Protein AF-A0A7C2F2U7-F1 (afdb_monomer_lite)

pLDDT: mean 90.28, std 16.27, range [38.59, 98.88]

Secondary structure (DSSP, 8-state):
-------------------------SS------SHHHHHHTT-EEEESS---TTT--GGG--S-----SS--EEEEEE-SS-HHHHHHTT-TTS-HHHHHHHEEEEEEEEETTEEEEEEE--TTSS-HHHHHH-SEEEEEEE-SS----HHHHHHHHHIIIIIHHHS-SS---EEEEEEEEE---

Sequence (185 aa):
MRIGSLGLVSAVCLLLSATVFGQTEIVKTDGITSPLHRANVGRITFMSKPIPIENYKETDFLKSYELKETGDLNIRVFMGNSLTNYLHRLAPELTAEELIKNGNYQFAFIVDDVLIYKENLHVGAGLPDSKHTRTVLRVPLMTTTDEDSWGRFMWSRFMMNGGQEALTAGKHSLKIEIRPYLKST

Radius of gyration: 23.05 Å; chains: 1; bounding box: 45×91×42 Å

Structure (mmCIF, N/CA/C/O backbone):
data_AF-A0A7C2F2U7-F1
#
_entry.id   AF-A0A7C2F2U7-F1
#
loop_
_atom_site.group_PDB
_atom_site.id
_atom_site.type_symbol
_atom_site.label_atom_id
_atom_site.label_alt_id
_atom_site.label_comp_id
_atom_site.label_asym_id
_atom_site.label_entity_id
_atom_site.label_seq_id
_atom_site.pdbx_PDB_ins_code
_atom_site.Cartn_x
_atom_site.Cartn_y
_atom_site.Cartn_z
_atom_site.occupancy
_atom_site.B_iso_or_equiv
_atom_site.auth_seq_id
_atom_site.auth_comp_id
_atom_site.auth_asym_id
_atom_site.auth_atom_id
_atom_site.pdbx_PDB_model_num
ATOM 1 N N . MET A 1 1 ? 20.602 -74.503 -9.932 1.00 45.53 1 MET A N 1
ATOM 2 C CA . MET A 1 1 ? 21.889 -74.335 -10.640 1.00 45.53 1 MET A CA 1
ATOM 3 C C . MET A 1 1 ? 21.635 -74.030 -12.114 1.00 45.53 1 MET A C 1
ATOM 5 O O . MET A 1 1 ? 21.409 -74.953 -12.880 1.00 45.53 1 MET A O 1
ATOM 9 N N . ARG A 1 2 ? 21.623 -72.746 -12.492 1.00 38.59 2 ARG A N 1
ATOM 10 C CA . ARG A 1 2 ? 22.211 -72.165 -13.715 1.00 38.59 2 ARG A CA 1
ATOM 11 C C . ARG A 1 2 ? 21.941 -70.660 -13.705 1.00 38.59 2 ARG A C 1
ATOM 13 O O . ARG A 1 2 ? 20.871 -70.211 -13.318 1.00 38.59 2 ARG A O 1
ATOM 20 N N . ILE A 1 3 ? 23.009 -69.946 -14.021 1.00 48.34 3 ILE A N 1
ATOM 21 C CA . ILE A 1 3 ? 23.256 -68.511 -13.900 1.00 48.34 3 ILE A CA 1
ATOM 22 C C . ILE A 1 3 ? 22.569 -67.776 -15.058 1.00 48.34 3 ILE A C 1
ATOM 24 O O . ILE A 1 3 ? 22.572 -68.287 -16.175 1.00 48.34 3 ILE A O 1
ATOM 28 N N . GLY A 1 4 ? 22.024 -66.581 -14.807 1.00 38.81 4 GLY A N 1
ATOM 29 C CA . GLY A 1 4 ? 21.397 -65.749 -15.836 1.00 38.81 4 GLY A CA 1
ATOM 30 C C . GLY A 1 4 ? 21.571 -64.251 -15.587 1.00 38.81 4 GLY A C 1
ATOM 31 O O . GLY A 1 4 ? 20.769 -63.651 -14.886 1.00 38.81 4 GLY A O 1
ATOM 32 N N . SER A 1 5 ? 22.638 -63.705 -16.181 1.00 44.78 5 SER A N 1
ATOM 33 C CA . SER A 1 5 ? 22.839 -62.333 -16.690 1.00 44.78 5 SER A CA 1
ATOM 34 C C . SER A 1 5 ? 22.467 -61.111 -15.831 1.00 44.78 5 SER A C 1
ATOM 36 O O . SER A 1 5 ? 21.306 -60.754 -15.653 1.00 44.78 5 SER A O 1
ATOM 38 N N . LEU A 1 6 ? 23.527 -60.390 -15.455 1.00 46.44 6 LEU A N 1
ATOM 39 C CA . LEU A 1 6 ? 23.566 -59.018 -14.956 1.00 46.44 6 LEU A CA 1
ATOM 40 C C . LEU A 1 6 ? 23.092 -58.038 -16.052 1.00 46.44 6 LEU A C 1
ATOM 42 O O . LEU A 1 6 ? 23.735 -57.922 -17.095 1.00 46.44 6 LEU A O 1
ATOM 46 N N . GLY A 1 7 ? 21.983 -57.332 -15.824 1.00 43.50 7 GLY A N 1
ATOM 47 C CA . GLY A 1 7 ? 21.528 -56.221 -16.664 1.00 43.50 7 GLY A CA 1
ATOM 48 C C . GLY A 1 7 ? 21.855 -54.884 -16.004 1.00 43.50 7 GLY A C 1
ATOM 49 O O . GLY A 1 7 ? 21.181 -54.480 -15.060 1.00 43.50 7 GLY A O 1
ATOM 50 N N . LEU A 1 8 ? 22.895 -54.205 -16.487 1.00 49.34 8 LEU A N 1
ATOM 51 C CA . LEU A 1 8 ? 23.245 -52.841 -16.092 1.00 49.34 8 LEU A CA 1
ATOM 52 C C . LEU A 1 8 ? 22.228 -51.871 -16.720 1.00 49.34 8 LEU A C 1
ATOM 54 O O . LEU A 1 8 ? 22.368 -51.485 -17.878 1.00 49.34 8 LEU A O 1
ATOM 58 N N . VAL A 1 9 ? 21.185 -51.485 -15.983 1.00 49.50 9 VAL A N 1
ATOM 59 C CA . VAL A 1 9 ? 20.284 -50.409 -16.424 1.00 49.50 9 VAL A CA 1
ATOM 60 C C . VAL A 1 9 ? 20.928 -49.077 -16.052 1.00 49.50 9 VAL A C 1
ATOM 62 O O . VAL A 1 9 ? 20.862 -48.624 -14.912 1.00 49.50 9 VAL A O 1
ATOM 65 N N . SER A 1 10 ? 21.596 -48.470 -17.031 1.00 51.72 10 SER A N 1
ATOM 66 C CA . SER A 1 10 ? 22.095 -47.099 -16.958 1.00 51.72 10 SER A CA 1
ATOM 67 C C . SER A 1 10 ? 20.904 -46.141 -16.884 1.00 51.72 10 SER A C 1
ATOM 69 O O . SER A 1 10 ? 20.261 -45.859 -17.895 1.00 51.72 10 SER A O 1
ATOM 71 N N . ALA A 1 11 ? 20.579 -45.657 -15.685 1.00 56.47 11 ALA A N 1
ATOM 72 C CA . ALA A 1 11 ? 19.585 -44.606 -15.501 1.00 56.47 11 ALA A CA 1
ATOM 73 C C . ALA A 1 11 ? 20.170 -43.272 -15.991 1.00 56.47 11 ALA A C 1
ATOM 75 O O . ALA A 1 11 ? 20.998 -42.648 -15.329 1.00 56.47 11 ALA A O 1
ATOM 76 N N . VAL A 1 12 ? 19.758 -42.850 -17.185 1.00 54.09 12 VAL A N 1
ATOM 77 C CA . VAL A 1 12 ? 20.028 -41.512 -17.717 1.00 54.09 12 VAL A CA 1
ATOM 78 C C . VAL A 1 12 ? 19.212 -40.509 -16.898 1.00 54.09 12 VAL A C 1
ATOM 80 O O . VAL A 1 12 ? 18.005 -40.375 -17.084 1.00 54.09 12 VAL A O 1
ATOM 83 N N . CYS A 1 13 ? 19.866 -39.805 -15.973 1.00 50.50 13 CYS A N 1
ATOM 84 C CA . CYS A 1 13 ? 19.303 -38.619 -15.331 1.00 50.50 13 CYS A CA 1
ATOM 85 C C . CYS A 1 13 ? 19.224 -37.484 -16.361 1.00 50.50 13 CYS A C 1
ATOM 87 O O . CYS A 1 13 ? 20.185 -36.745 -16.568 1.00 50.50 13 CYS A O 1
ATOM 89 N N . LEU A 1 14 ? 18.062 -37.337 -16.999 1.00 51.66 14 LEU A N 1
ATOM 90 C CA . LEU A 1 14 ? 17.678 -36.107 -17.688 1.00 51.66 14 LEU A CA 1
ATOM 91 C C . LEU A 1 14 ? 17.512 -35.002 -16.636 1.00 51.66 14 LEU A C 1
ATOM 93 O O . LEU A 1 14 ? 16.443 -34.828 -16.054 1.00 51.66 14 LEU A O 1
ATOM 97 N N . LEU A 1 15 ? 18.590 -34.257 -16.382 1.00 55.81 15 LEU A N 1
ATOM 98 C CA . LEU A 1 15 ? 18.522 -32.946 -15.745 1.00 55.81 15 LEU A CA 1
ATOM 99 C C . LEU A 1 15 ? 17.825 -32.001 -16.727 1.00 55.81 15 LEU A C 1
ATOM 101 O O . LEU A 1 15 ? 18.473 -31.317 -17.519 1.00 55.81 15 LEU A O 1
ATOM 105 N N . LEU A 1 16 ? 16.490 -31.996 -16.700 1.00 55.56 16 LEU A N 1
ATOM 106 C CA . LEU A 1 16 ? 15.709 -30.916 -17.283 1.00 55.56 16 LEU A CA 1
ATOM 107 C C . LEU A 1 16 ? 16.143 -29.640 -16.571 1.00 55.56 16 LEU A C 1
ATOM 109 O O . LEU A 1 16 ? 15.895 -29.441 -15.382 1.00 55.56 16 LEU A O 1
ATOM 113 N N . SER A 1 17 ? 16.893 -28.836 -17.313 1.00 53.56 17 SER A N 1
ATOM 114 C CA . SER A 1 17 ? 17.404 -27.546 -16.907 1.00 53.56 17 SER A CA 1
ATOM 115 C C . SER A 1 17 ? 16.250 -26.749 -16.320 1.00 53.56 17 SER A C 1
ATOM 117 O O . SER A 1 17 ? 15.245 -26.520 -16.993 1.00 53.56 17 SER A O 1
ATOM 119 N N . ALA A 1 18 ? 16.380 -26.351 -15.057 1.00 47.38 18 ALA A N 1
ATOM 120 C CA . ALA A 1 18 ? 15.498 -25.361 -14.481 1.00 47.38 18 ALA A CA 1
ATOM 121 C C . ALA A 1 18 ? 15.628 -24.103 -15.345 1.00 47.38 18 ALA A C 1
ATOM 123 O O . ALA A 1 18 ? 16.596 -23.353 -15.219 1.00 47.38 18 ALA A O 1
ATOM 124 N N . THR A 1 19 ? 14.669 -23.864 -16.239 1.00 47.19 19 THR A N 1
ATOM 125 C CA . THR A 1 19 ? 14.408 -22.517 -16.728 1.00 47.19 19 THR A CA 1
ATOM 126 C C . THR A 1 19 ? 13.873 -21.760 -15.526 1.00 47.19 19 THR A C 1
ATOM 128 O O . THR A 1 19 ? 12.666 -21.636 -15.315 1.00 47.19 19 THR A O 1
ATOM 131 N N . VAL A 1 20 ? 14.790 -21.310 -14.672 1.00 45.31 20 VAL A N 1
ATOM 132 C CA . VAL A 1 20 ? 14.519 -20.193 -13.791 1.00 45.31 20 VAL A CA 1
ATOM 133 C C . VAL A 1 20 ? 14.185 -19.078 -14.766 1.00 45.31 20 VAL A C 1
ATOM 135 O O . VAL A 1 20 ? 15.075 -18.554 -15.433 1.00 45.31 20 VAL A O 1
ATOM 138 N N . PHE A 1 21 ? 12.896 -18.775 -14.923 1.00 46.44 21 PHE A N 1
ATOM 139 C CA . PHE A 1 21 ? 12.469 -17.488 -15.447 1.00 46.44 21 PHE A CA 1
ATOM 140 C C . PHE A 1 21 ? 13.000 -16.455 -14.453 1.00 46.44 21 PHE A C 1
ATOM 142 O O . PHE A 1 21 ? 12.304 -16.034 -13.530 1.00 46.44 21 PHE A O 1
ATOM 149 N N . GLY A 1 22 ? 14.288 -16.133 -14.578 1.00 52.97 22 GLY A N 1
ATOM 150 C CA . GLY A 1 22 ? 14.881 -14.965 -13.973 1.00 52.97 22 GLY A CA 1
ATOM 151 C C . GLY A 1 22 ? 14.099 -13.816 -14.562 1.00 52.97 22 GLY A C 1
ATOM 152 O O . GLY A 1 22 ? 14.199 -13.547 -15.756 1.00 52.97 22 GLY A O 1
ATOM 153 N N . GLN A 1 23 ? 13.214 -13.248 -13.751 1.00 59.12 23 GLN A N 1
ATOM 154 C CA . GLN A 1 23 ? 12.399 -12.119 -14.147 1.00 59.12 23 GLN A CA 1
ATOM 155 C C . GLN A 1 23 ? 13.330 -11.061 -14.735 1.00 59.12 23 GLN A C 1
ATOM 157 O O . GLN A 1 23 ? 14.259 -10.628 -14.055 1.00 59.12 23 GLN A O 1
ATOM 162 N N . THR A 1 24 ? 13.104 -10.664 -15.986 1.00 72.56 24 THR A N 1
ATOM 163 C CA . THR A 1 24 ? 13.854 -9.555 -16.568 1.00 72.56 24 THR A CA 1
ATOM 164 C C . THR A 1 24 ? 13.435 -8.291 -15.832 1.00 72.56 24 THR A C 1
ATOM 166 O O . THR A 1 24 ? 12.342 -7.763 -16.028 1.00 72.56 24 THR A O 1
ATOM 169 N N . GLU A 1 25 ? 14.276 -7.862 -14.899 1.00 88.56 25 GLU A N 1
ATOM 170 C CA . GLU A 1 25 ? 14.156 -6.554 -14.278 1.00 88.56 25 GLU A CA 1
ATOM 171 C C . GLU A 1 25 ? 14.590 -5.514 -15.305 1.00 88.56 25 GLU A C 1
ATOM 173 O O . GLU A 1 25 ? 15.732 -5.526 -15.762 1.00 88.56 25 GLU A O 1
ATOM 178 N N . ILE A 1 26 ? 13.674 -4.623 -15.679 1.00 95.81 26 ILE A N 1
ATOM 179 C CA . ILE A 1 26 ? 13.983 -3.502 -16.574 1.00 95.81 26 ILE A CA 1
ATOM 180 C C . ILE A 1 26 ? 14.543 -2.305 -15.805 1.00 95.81 26 ILE A C 1
ATOM 182 O O . ILE A 1 26 ? 15.198 -1.443 -16.383 1.00 95.81 26 ILE A O 1
ATOM 186 N N . VAL A 1 27 ? 14.311 -2.266 -14.490 1.00 96.50 27 VAL A N 1
ATOM 187 C CA . VAL A 1 27 ? 14.893 -1.288 -13.570 1.00 96.50 27 VAL A CA 1
ATOM 188 C C . VAL A 1 27 ? 15.507 -1.989 -12.365 1.00 96.50 27 VAL A C 1
ATOM 190 O O . VAL A 1 27 ? 14.953 -2.961 -11.846 1.00 96.50 27 VAL A O 1
ATOM 193 N N . LYS A 1 28 ? 16.644 -1.474 -11.889 1.00 96.69 28 LYS A N 1
ATOM 194 C CA . LYS A 1 28 ? 17.285 -1.954 -10.662 1.00 96.69 28 LYS A CA 1
ATOM 195 C C . LYS A 1 28 ? 16.460 -1.538 -9.446 1.00 96.69 28 LYS A C 1
ATOM 197 O O . LYS A 1 28 ? 16.072 -0.378 -9.326 1.00 96.69 28 LYS A O 1
ATOM 202 N N . THR A 1 29 ? 16.249 -2.473 -8.526 1.00 96.81 29 THR A N 1
ATOM 203 C CA . THR A 1 29 ? 15.500 -2.226 -7.287 1.00 96.81 29 THR A CA 1
ATOM 204 C C . THR A 1 29 ? 16.397 -2.215 -6.057 1.00 96.81 29 THR A C 1
ATOM 206 O O . THR A 1 29 ? 17.5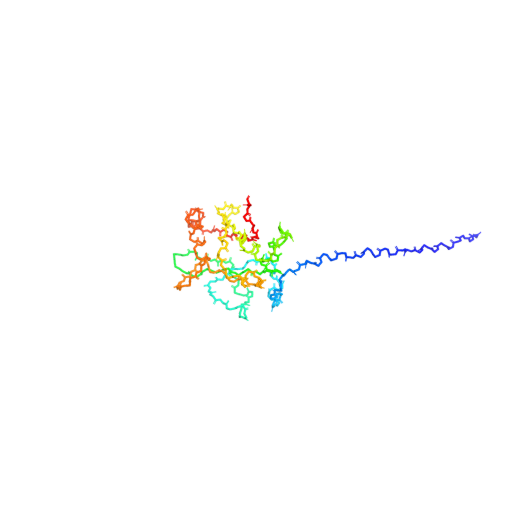61 -2.618 -6.115 1.00 96.81 29 THR A O 1
ATOM 209 N N . ASP A 1 30 ? 15.834 -1.799 -4.923 1.00 96.81 30 ASP A N 1
ATOM 210 C CA . ASP A 1 30 ? 16.472 -1.932 -3.608 1.00 96.81 30 ASP A CA 1
ATOM 211 C C . ASP A 1 30 ? 16.637 -3.413 -3.199 1.00 96.81 30 ASP A C 1
ATOM 213 O O . ASP A 1 30 ? 17.374 -3.735 -2.266 1.00 96.81 30 ASP A O 1
ATOM 217 N N . GLY A 1 31 ? 15.950 -4.332 -3.893 1.00 96.12 31 GLY A N 1
ATOM 218 C CA . GLY A 1 31 ? 15.957 -5.760 -3.611 1.00 96.12 31 GLY A CA 1
ATOM 219 C C . GLY A 1 31 ? 15.381 -6.098 -2.236 1.00 96.12 31 GLY A C 1
ATOM 220 O O . GLY A 1 31 ? 14.612 -5.341 -1.639 1.00 96.12 31 GLY A O 1
ATOM 221 N N . ILE A 1 32 ? 15.753 -7.266 -1.713 1.00 97.50 32 ILE A N 1
ATOM 222 C CA . ILE A 1 32 ? 15.418 -7.658 -0.342 1.00 97.50 32 ILE A CA 1
ATOM 223 C C . ILE A 1 32 ? 16.428 -7.030 0.623 1.00 97.50 32 ILE A C 1
ATOM 225 O O . ILE A 1 32 ? 17.564 -7.485 0.731 1.00 97.50 32 ILE A O 1
ATOM 229 N N . THR A 1 33 ? 15.987 -6.007 1.347 1.00 96.62 33 THR A N 1
ATOM 230 C CA . THR A 1 33 ? 16.830 -5.141 2.189 1.00 96.62 33 THR A CA 1
ATOM 231 C C . THR A 1 33 ? 17.062 -5.639 3.620 1.00 96.62 33 THR A C 1
ATOM 233 O O . THR A 1 33 ? 17.950 -5.134 4.301 1.00 96.62 33 THR A O 1
ATOM 236 N N . SER A 1 34 ? 16.290 -6.615 4.116 1.00 97.62 34 SER A N 1
ATOM 237 C CA . SER A 1 34 ? 16.441 -7.138 5.485 1.00 97.62 34 SER A CA 1
ATOM 238 C C . SER A 1 34 ? 15.856 -8.549 5.665 1.00 97.62 34 SER A C 1
ATOM 240 O O . SER A 1 34 ? 15.061 -9.000 4.832 1.00 97.62 34 SER A O 1
ATOM 242 N N . PRO A 1 35 ? 16.190 -9.263 6.762 1.00 98.06 35 PRO A N 1
ATOM 243 C CA . PRO A 1 35 ? 15.524 -10.518 7.123 1.00 98.06 35 PRO A CA 1
ATOM 244 C C . PRO A 1 35 ? 14.014 -10.356 7.326 1.00 98.06 35 PRO A C 1
ATOM 246 O O . PRO A 1 35 ? 13.246 -11.193 6.857 1.00 98.06 35 PRO A O 1
ATOM 249 N N . LEU A 1 36 ? 13.584 -9.249 7.947 1.00 98.31 36 LEU A N 1
ATOM 250 C CA . LEU A 1 36 ? 12.165 -8.932 8.120 1.00 98.31 36 LEU A CA 1
ATOM 251 C C . LEU A 1 36 ? 11.464 -8.818 6.766 1.00 98.31 36 LEU A C 1
ATOM 253 O O . LEU A 1 36 ? 10.387 -9.377 6.577 1.00 98.31 36 LEU A O 1
ATOM 257 N N . HIS A 1 37 ? 12.091 -8.121 5.817 1.00 98.44 37 HIS A N 1
ATOM 258 C CA . HIS A 1 37 ? 11.571 -8.011 4.466 1.00 98.44 37 HIS A CA 1
ATOM 259 C C . HIS A 1 37 ? 11.470 -9.399 3.819 1.00 98.44 37 HIS A C 1
ATOM 261 O O . HIS A 1 37 ? 10.391 -9.779 3.374 1.00 98.44 37 HIS A O 1
ATOM 267 N N . ARG A 1 38 ? 12.536 -10.206 3.860 1.00 98.19 38 ARG A N 1
ATOM 268 C CA . ARG A 1 38 ? 12.537 -11.571 3.307 1.00 98.19 38 ARG A CA 1
ATOM 269 C C . ARG A 1 38 ? 11.389 -12.433 3.838 1.00 98.19 38 ARG A C 1
ATOM 271 O O . ARG A 1 38 ? 10.740 -13.117 3.055 1.00 98.19 38 ARG A O 1
ATOM 278 N N . ALA A 1 39 ? 11.135 -12.381 5.143 1.00 98.19 39 ALA A N 1
ATOM 279 C CA . ALA A 1 39 ? 10.085 -13.158 5.800 1.00 98.19 39 ALA A CA 1
ATOM 280 C C . ALA A 1 39 ? 8.660 -12.683 5.461 1.00 98.19 39 ALA A C 1
ATOM 282 O O . ALA A 1 39 ? 7.694 -13.400 5.717 1.00 98.19 39 ALA A O 1
ATOM 283 N N . ASN A 1 40 ? 8.514 -11.479 4.899 1.00 98.44 40 ASN A N 1
ATOM 284 C CA . ASN A 1 40 ? 7.219 -10.843 4.682 1.00 98.44 40 ASN A CA 1
ATOM 285 C C . ASN A 1 40 ? 6.946 -10.453 3.225 1.00 98.44 40 ASN A C 1
ATOM 287 O O . ASN A 1 40 ? 5.953 -9.782 2.973 1.00 98.44 40 ASN A O 1
ATOM 291 N N . VAL A 1 41 ? 7.765 -10.882 2.259 1.00 98.44 41 VAL A N 1
ATOM 292 C CA . VAL A 1 41 ? 7.506 -10.635 0.830 1.00 98.44 41 VAL A CA 1
ATOM 293 C C . VAL A 1 41 ? 6.079 -11.055 0.456 1.00 98.44 41 VAL A C 1
ATOM 295 O O . VAL A 1 41 ? 5.648 -12.167 0.746 1.00 98.44 41 VAL A O 1
ATOM 298 N N . GLY A 1 42 ? 5.347 -10.151 -0.196 1.00 97.69 42 GLY A N 1
ATOM 299 C CA . GLY A 1 42 ? 3.946 -10.334 -0.576 1.00 97.69 42 GLY A CA 1
ATOM 300 C C . GLY A 1 42 ? 2.941 -10.021 0.536 1.00 97.69 42 GLY A C 1
ATOM 301 O O . GLY A 1 42 ? 1.744 -10.197 0.325 1.00 97.69 42 GLY A O 1
ATOM 302 N N . ARG A 1 43 ? 3.391 -9.559 1.710 1.00 98.12 43 ARG A N 1
ATOM 303 C CA . ARG A 1 43 ? 2.525 -9.236 2.850 1.00 98.12 43 ARG A CA 1
ATOM 304 C C . ARG A 1 43 ? 2.415 -7.733 3.075 1.00 98.12 43 ARG A C 1
ATOM 306 O O . ARG A 1 43 ? 3.334 -6.957 2.804 1.00 98.12 43 ARG A O 1
ATOM 313 N N . ILE A 1 44 ? 1.275 -7.355 3.644 1.00 98.50 44 ILE A N 1
ATOM 314 C CA . ILE A 1 44 ? 1.002 -6.023 4.173 1.00 98.50 44 ILE A CA 1
ATOM 315 C C . ILE A 1 44 ? 0.869 -6.151 5.689 1.00 98.50 44 ILE A C 1
ATOM 317 O O . ILE A 1 44 ? 0.151 -7.024 6.176 1.00 98.50 44 ILE A O 1
ATOM 321 N N . THR A 1 45 ? 1.565 -5.298 6.433 1.00 98.38 45 THR A N 1
ATOM 322 C CA . THR A 1 45 ? 1.466 -5.217 7.896 1.00 98.38 45 THR A CA 1
ATOM 323 C C . THR A 1 45 ? 0.929 -3.857 8.311 1.00 98.38 45 THR A C 1
ATOM 325 O O . THR A 1 45 ? 1.103 -2.873 7.595 1.00 98.38 45 THR A O 1
ATOM 328 N N . PHE A 1 46 ? 0.286 -3.791 9.473 1.00 98.50 46 PHE A N 1
ATOM 329 C CA . PHE A 1 46 ? -0.278 -2.559 10.024 1.00 98.50 46 PHE A CA 1
ATOM 330 C C . PHE A 1 46 ? 0.569 -2.056 11.200 1.00 98.50 46 PHE A C 1
ATOM 332 O O . PHE A 1 46 ? 1.166 -2.856 11.923 1.00 98.50 46 PHE A O 1
ATOM 339 N N . MET A 1 47 ? 0.623 -0.737 11.399 1.00 97.19 47 MET A N 1
ATOM 340 C CA . MET A 1 47 ? 1.279 -0.088 12.543 1.00 97.19 47 MET A CA 1
ATOM 341 C C . MET A 1 47 ? 0.549 1.197 12.958 1.00 97.19 47 MET A C 1
ATOM 343 O O . MET A 1 47 ? 0.035 1.932 12.115 1.00 97.19 47 MET A O 1
ATOM 347 N N . SER A 1 48 ? 0.533 1.482 14.261 1.00 95.69 48 SER A N 1
ATOM 348 C CA . SER A 1 48 ? -0.178 2.625 14.861 1.00 95.69 48 SER A CA 1
ATOM 349 C C . SER A 1 48 ? 0.671 3.893 14.975 1.00 95.69 48 SER A C 1
ATOM 351 O O . SER A 1 48 ? 0.262 4.848 15.618 1.00 95.69 48 SER A O 1
ATOM 353 N N . LYS A 1 49 ? 1.883 3.895 14.412 1.00 94.31 49 LYS A N 1
ATOM 354 C CA . LYS A 1 49 ? 2.781 5.055 14.372 1.00 94.31 49 LYS A CA 1
ATOM 355 C C . LYS A 1 49 ? 3.786 4.910 13.226 1.00 94.31 49 LYS A C 1
ATOM 357 O O . LYS A 1 49 ? 4.090 3.778 12.838 1.00 94.31 49 LYS A O 1
ATOM 362 N N . PRO A 1 50 ? 4.340 6.007 12.690 1.00 93.88 50 PRO A N 1
ATOM 363 C CA . PRO A 1 50 ? 5.408 5.937 11.699 1.00 93.88 50 PRO A CA 1
ATOM 364 C C . PRO A 1 50 ? 6.700 5.386 12.322 1.00 93.88 50 PRO A C 1
ATOM 366 O O . PRO A 1 50 ? 7.348 6.051 13.125 1.00 93.88 50 PRO A O 1
ATOM 369 N N . ILE A 1 51 ? 7.093 4.169 11.940 1.00 96.06 51 ILE A N 1
ATOM 370 C CA . ILE A 1 51 ? 8.369 3.558 12.351 1.00 96.06 51 ILE A CA 1
ATOM 371 C C . ILE A 1 51 ? 9.284 3.473 11.119 1.00 96.06 51 ILE A C 1
ATOM 373 O O . ILE A 1 51 ? 8.853 2.918 10.106 1.00 96.06 51 ILE A O 1
ATOM 377 N N . PRO A 1 52 ? 10.520 4.003 11.144 1.00 96.00 52 PRO A N 1
ATOM 378 C CA . PRO A 1 52 ? 11.496 3.793 10.067 1.00 96.00 52 PRO A CA 1
ATOM 379 C C . PRO A 1 52 ? 11.763 2.299 9.820 1.00 96.00 52 PRO A C 1
ATOM 381 O O . PRO A 1 52 ? 11.706 1.506 10.758 1.00 96.00 52 PRO A O 1
ATOM 384 N N . ILE A 1 53 ? 12.027 1.886 8.573 1.00 95.94 53 ILE A N 1
ATOM 385 C CA . ILE A 1 53 ? 12.175 0.454 8.228 1.00 95.94 53 ILE A CA 1
ATOM 386 C C . ILE A 1 53 ? 13.347 -0.205 8.967 1.00 95.94 53 ILE A C 1
ATOM 388 O O . ILE A 1 53 ? 13.274 -1.374 9.325 1.00 95.94 53 ILE A O 1
ATOM 392 N N . GLU A 1 54 ? 14.380 0.566 9.268 1.00 96.06 54 GLU A N 1
ATOM 393 C CA . GLU A 1 54 ? 15.584 0.175 9.998 1.00 96.06 54 GLU A CA 1
ATOM 394 C C . GLU A 1 54 ? 15.270 -0.218 11.448 1.00 96.06 54 GLU A C 1
ATOM 396 O O . GLU A 1 54 ? 15.962 -1.042 12.042 1.00 96.06 54 GLU A O 1
ATOM 401 N N . ASN A 1 55 ? 14.198 0.354 12.004 1.00 97.44 55 ASN A N 1
ATOM 402 C CA . ASN A 1 55 ? 13.750 0.129 13.375 1.00 97.44 55 ASN A CA 1
ATOM 403 C C . ASN A 1 55 ? 12.504 -0.759 13.461 1.00 97.44 55 ASN A C 1
ATOM 405 O O . ASN A 1 55 ? 12.116 -1.133 14.566 1.00 97.44 55 ASN A O 1
ATOM 409 N N . TYR A 1 56 ? 11.871 -1.073 12.327 1.00 97.94 56 TYR A N 1
ATOM 410 C CA . TYR A 1 56 ? 10.623 -1.827 12.275 1.00 97.94 56 TYR A CA 1
ATOM 411 C C . TYR A 1 56 ? 10.870 -3.315 12.530 1.00 97.94 56 TYR A C 1
ATOM 413 O O . TYR A 1 56 ? 11.796 -3.903 11.971 1.00 97.94 56 TYR A O 1
ATOM 421 N N . LYS A 1 57 ? 10.044 -3.928 13.379 1.00 97.56 57 LYS A N 1
ATOM 422 C CA . LYS A 1 57 ? 10.165 -5.324 13.822 1.00 97.56 57 LYS A CA 1
ATOM 423 C C . LYS A 1 57 ? 8.810 -6.024 13.779 1.00 97.56 57 LYS A C 1
ATOM 425 O O . LYS A 1 57 ? 7.765 -5.384 13.759 1.00 97.56 57 LYS A O 1
ATOM 430 N N . GLU A 1 58 ? 8.810 -7.355 13.834 1.00 97.44 58 GLU A N 1
ATOM 431 C CA . GLU A 1 58 ? 7.564 -8.142 13.889 1.00 97.44 58 GLU A CA 1
ATOM 432 C C . GLU A 1 58 ? 6.697 -7.807 15.108 1.00 97.44 58 GLU A C 1
ATOM 434 O O . GLU A 1 58 ? 5.472 -7.846 15.036 1.00 97.44 58 GLU A O 1
ATOM 439 N N . THR A 1 59 ? 7.321 -7.419 16.224 1.00 97.12 59 THR A N 1
ATOM 440 C CA . THR A 1 59 ? 6.618 -6.975 17.435 1.00 97.12 59 THR A CA 1
ATOM 441 C C . THR A 1 59 ? 5.823 -5.686 17.234 1.00 97.12 59 THR A C 1
ATOM 443 O O . THR A 1 59 ? 4.946 -5.395 18.040 1.00 97.12 59 THR A O 1
ATOM 446 N N . ASP A 1 60 ? 6.103 -4.928 16.171 1.00 97.56 60 ASP A N 1
ATOM 447 C CA . ASP A 1 60 ? 5.374 -3.708 15.820 1.00 97.56 60 ASP A CA 1
ATOM 448 C C . ASP A 1 60 ? 4.145 -3.983 14.937 1.00 97.56 60 ASP A C 1
ATOM 450 O O . ASP A 1 60 ? 3.424 -3.052 14.569 1.00 97.56 60 ASP A O 1
ATOM 454 N N . PHE A 1 61 ? 3.907 -5.239 14.543 1.00 98.00 61 PHE A N 1
ATOM 455 C CA . PHE A 1 61 ? 2.773 -5.596 13.697 1.00 98.00 61 PHE A CA 1
ATOM 456 C C . PHE A 1 61 ? 1.490 -5.535 14.522 1.00 98.00 61 PHE A C 1
ATOM 458 O O . PHE A 1 61 ? 1.306 -6.294 15.478 1.00 98.00 61 PHE A O 1
ATOM 465 N N . LEU A 1 62 ? 0.568 -4.658 14.130 1.00 97.81 62 LEU A N 1
ATOM 466 C CA . LEU A 1 62 ? -0.747 -4.619 14.756 1.00 97.81 62 LEU A CA 1
ATOM 467 C C . LEU A 1 62 ? -1.525 -5.897 14.447 1.00 97.81 62 LEU A C 1
ATOM 469 O O . LEU A 1 62 ? -1.639 -6.317 13.296 1.00 97.81 62 LEU A O 1
ATOM 473 N N . LYS A 1 63 ? -2.100 -6.477 15.502 1.00 95.94 63 LYS A N 1
ATOM 474 C CA . LYS A 1 63 ? -3.070 -7.581 15.425 1.00 95.94 63 LYS A CA 1
ATOM 475 C C . LYS A 1 63 ? -4.513 -7.092 15.542 1.00 95.94 63 LYS A C 1
ATOM 477 O O . LYS A 1 63 ? -5.428 -7.758 15.076 1.00 95.94 63 LYS A O 1
ATOM 482 N N . SER A 1 64 ? -4.704 -5.942 16.176 1.00 97.06 64 SER A N 1
ATOM 483 C CA . SER A 1 64 ? -5.974 -5.240 16.312 1.00 97.06 64 SER A CA 1
ATOM 484 C C . SER A 1 64 ? -5.712 -3.737 16.341 1.00 97.06 64 SER A C 1
ATOM 486 O O . SER A 1 64 ? -4.615 -3.289 16.686 1.00 97.06 64 SER A O 1
ATOM 488 N N . TYR A 1 65 ? -6.723 -2.963 15.965 1.00 97.00 65 TYR A N 1
ATOM 489 C CA . TYR A 1 65 ? -6.694 -1.509 15.991 1.00 97.00 65 TYR A CA 1
ATOM 490 C C . TYR A 1 65 ? -8.081 -1.004 16.374 1.00 97.00 65 TYR A C 1
ATOM 492 O O . TYR A 1 65 ? -9.081 -1.482 15.843 1.00 97.00 65 TYR A O 1
ATOM 500 N N . GLU A 1 66 ? -8.139 -0.069 17.314 1.00 96.50 66 GLU A N 1
ATOM 501 C CA . GLU A 1 66 ? -9.377 0.625 17.654 1.00 96.50 66 GLU A CA 1
ATOM 502 C C . GLU A 1 66 ? -9.513 1.818 16.705 1.00 96.50 66 GLU A C 1
ATOM 504 O O . GLU A 1 66 ? -8.771 2.794 16.828 1.00 96.50 66 GLU A O 1
ATOM 509 N N . LEU A 1 67 ? -10.416 1.713 15.729 1.00 95.38 67 LEU A N 1
ATOM 510 C CA . LEU A 1 67 ? -10.656 2.784 14.768 1.00 95.38 67 LEU A CA 1
ATOM 511 C C . LEU A 1 67 ? -11.361 3.955 15.462 1.00 95.38 67 LEU A C 1
ATOM 513 O O . LEU A 1 67 ? -12.465 3.806 15.979 1.00 95.38 67 LEU A O 1
ATOM 517 N N . LYS A 1 68 ? -10.705 5.115 15.468 1.00 92.75 68 LYS A N 1
ATOM 518 C CA . LYS A 1 68 ? -11.185 6.367 16.070 1.00 92.75 68 LYS A CA 1
ATOM 519 C C . LYS A 1 68 ? -11.209 7.470 15.022 1.00 92.75 68 LYS A C 1
ATOM 521 O O . LYS A 1 68 ? -10.555 7.357 13.991 1.00 92.75 68 LYS A O 1
ATOM 526 N N . GLU A 1 69 ? -11.905 8.565 15.315 1.00 87.94 69 GLU A N 1
ATOM 527 C CA . GLU A 1 69 ? -11.871 9.764 14.465 1.00 87.94 69 GLU A CA 1
ATOM 528 C C . GLU A 1 69 ? -10.456 10.343 14.339 1.00 87.94 69 GLU A C 1
ATOM 530 O O . GLU A 1 69 ? -10.068 10.831 13.280 1.00 87.94 69 GLU A O 1
ATOM 535 N N . THR A 1 70 ? -9.669 10.256 15.415 1.00 90.19 70 THR A N 1
ATOM 536 C CA . THR A 1 70 ? -8.277 10.704 15.453 1.00 90.19 70 THR A CA 1
ATOM 537 C C . THR A 1 70 ? -7.353 9.554 15.820 1.00 90.19 70 THR A C 1
ATOM 539 O O . THR A 1 70 ? -7.636 8.745 16.705 1.00 90.19 70 THR A O 1
ATOM 542 N N . GLY A 1 71 ? -6.227 9.473 15.123 1.00 94.06 71 GLY A N 1
ATOM 543 C CA . GLY A 1 71 ? -5.231 8.441 15.346 1.00 94.06 71 GLY A CA 1
ATOM 544 C C . GLY A 1 71 ? -4.368 8.210 14.119 1.00 94.06 71 GLY A C 1
ATOM 545 O O . GLY A 1 71 ? -4.659 8.680 13.019 1.00 94.06 71 GLY A O 1
ATOM 546 N N . ASP A 1 72 ? -3.305 7.449 14.334 1.00 96.69 72 ASP A N 1
ATOM 547 C CA . ASP A 1 72 ? -2.391 7.043 13.282 1.00 96.69 72 ASP A CA 1
ATOM 548 C C . ASP A 1 72 ? -2.684 5.591 12.904 1.00 96.69 72 ASP A C 1
ATOM 550 O O . ASP A 1 72 ? -2.730 4.702 13.761 1.00 96.69 72 ASP A O 1
ATOM 554 N N . LEU A 1 73 ? -2.847 5.342 11.609 1.00 97.62 73 LEU A N 1
ATOM 555 C CA . LEU A 1 73 ? -2.947 4.007 11.035 1.00 97.62 73 LEU A CA 1
ATOM 556 C C . LEU A 1 73 ? -2.115 3.984 9.766 1.00 97.62 73 LEU A C 1
ATOM 558 O O . LEU A 1 73 ? -2.328 4.759 8.836 1.00 97.62 73 LEU A O 1
ATOM 562 N N . ASN A 1 74 ? -1.144 3.088 9.731 1.00 97.94 74 ASN A N 1
ATOM 563 C CA . ASN A 1 74 ? -0.192 2.979 8.644 1.00 97.94 74 ASN A CA 1
ATOM 564 C C . ASN A 1 74 ? -0.132 1.531 8.188 1.00 97.94 74 ASN A C 1
ATOM 566 O O . ASN A 1 74 ? -0.205 0.618 9.013 1.00 97.94 74 ASN A O 1
ATOM 570 N N . ILE A 1 75 ? 0.097 1.332 6.897 1.00 98.56 75 ILE A N 1
ATOM 571 C CA . ILE A 1 75 ? 0.486 0.032 6.366 1.00 98.56 75 ILE A CA 1
ATOM 572 C C . ILE A 1 75 ? 1.939 0.047 5.914 1.00 98.56 75 ILE A C 1
ATOM 574 O O . ILE A 1 75 ? 2.475 1.078 5.497 1.00 98.56 75 ILE A O 1
ATOM 578 N N . ARG A 1 76 ? 2.570 -1.122 5.964 1.00 98.31 76 ARG A N 1
ATOM 579 C CA . ARG A 1 76 ? 3.831 -1.388 5.287 1.00 98.31 76 ARG A CA 1
ATOM 580 C C . ARG A 1 76 ? 3.672 -2.557 4.343 1.00 98.31 76 ARG A C 1
ATOM 582 O O . ARG A 1 76 ? 3.226 -3.628 4.735 1.00 98.31 76 ARG A O 1
ATOM 589 N N . VAL A 1 77 ? 4.049 -2.318 3.100 1.00 98.38 77 VAL A N 1
ATOM 590 C CA . VAL A 1 77 ? 3.992 -3.280 2.008 1.00 98.38 77 VAL A CA 1
ATOM 591 C C . VAL A 1 77 ? 5.402 -3.801 1.780 1.00 98.38 77 VAL A C 1
ATOM 593 O O . VAL A 1 77 ? 6.325 -3.005 1.599 1.00 98.38 77 VAL A O 1
ATOM 596 N N . PHE A 1 78 ? 5.561 -5.120 1.795 1.00 98.56 78 PHE A N 1
ATOM 597 C CA . PHE A 1 78 ? 6.820 -5.802 1.514 1.00 98.56 78 PHE A CA 1
ATOM 598 C C . PHE A 1 78 ? 6.715 -6.498 0.159 1.00 98.56 78 PHE A C 1
ATOM 600 O O . PHE A 1 78 ? 5.950 -7.446 -0.008 1.00 98.56 78 PHE A O 1
ATOM 607 N N . MET A 1 79 ? 7.466 -6.026 -0.824 1.00 98.06 79 MET A N 1
ATOM 608 C CA . MET A 1 79 ? 7.384 -6.465 -2.211 1.00 98.06 79 MET A CA 1
ATOM 609 C C . MET A 1 79 ? 8.676 -7.152 -2.634 1.00 98.06 79 MET A C 1
ATOM 611 O O . MET A 1 79 ? 9.767 -6.695 -2.328 1.00 98.06 79 MET A O 1
ATOM 615 N N . GLY A 1 80 ? 8.566 -8.220 -3.418 1.00 97.12 80 GLY A N 1
ATOM 616 C CA . GLY A 1 80 ? 9.749 -8.897 -3.957 1.00 97.12 80 GLY A CA 1
ATOM 617 C C . GLY A 1 80 ? 10.431 -8.120 -5.085 1.00 97.12 80 GLY A C 1
ATOM 618 O O . GLY A 1 80 ? 11.546 -8.458 -5.462 1.00 97.12 80 GLY A O 1
ATOM 619 N N . ASN A 1 81 ? 9.750 -7.122 -5.651 1.00 97.31 81 ASN A N 1
ATOM 620 C CA . ASN A 1 81 ? 10.230 -6.297 -6.749 1.00 97.31 81 ASN A CA 1
ATOM 621 C C . ASN A 1 81 ? 9.564 -4.905 -6.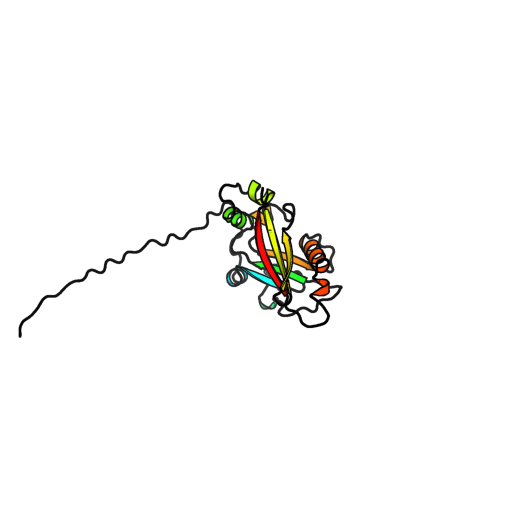706 1.00 97.31 81 ASN A C 1
ATOM 623 O O . ASN A 1 81 ? 8.675 -4.668 -5.886 1.00 97.31 81 ASN A O 1
ATOM 627 N N . SER A 1 82 ? 9.984 -3.982 -7.567 1.00 97.50 82 SER A N 1
ATOM 628 C CA . SER A 1 82 ? 9.378 -2.655 -7.676 1.00 97.50 82 SER A CA 1
ATOM 629 C C . SER A 1 82 ? 8.080 -2.682 -8.478 1.00 97.50 82 SER A C 1
ATOM 631 O O . SER A 1 82 ? 7.833 -3.585 -9.285 1.00 97.50 82 SER A O 1
ATOM 633 N N . LEU A 1 83 ? 7.255 -1.646 -8.304 1.00 98.31 83 LEU A N 1
ATOM 634 C CA . LEU A 1 83 ? 6.040 -1.464 -9.098 1.00 98.31 83 LEU A CA 1
ATOM 635 C C . LEU A 1 83 ? 6.332 -1.469 -10.598 1.00 98.31 83 LEU A C 1
ATOM 637 O O . LEU A 1 83 ? 5.592 -2.091 -11.347 1.00 98.31 83 LEU A O 1
ATOM 641 N N . THR A 1 84 ? 7.405 -0.814 -11.040 1.00 98.31 84 THR A N 1
ATOM 642 C CA . THR A 1 84 ? 7.749 -0.738 -12.470 1.00 98.31 84 THR A CA 1
ATOM 643 C C . THR A 1 84 ? 8.004 -2.124 -13.053 1.00 98.31 84 THR A C 1
ATOM 645 O O . THR A 1 84 ? 7.420 -2.480 -14.073 1.00 98.31 84 THR A O 1
ATOM 648 N N . ASN A 1 85 ? 8.793 -2.951 -12.364 1.00 98.06 85 ASN A N 1
ATOM 649 C CA . ASN A 1 85 ? 9.046 -4.323 -12.796 1.00 98.06 85 ASN A CA 1
ATOM 650 C C . ASN A 1 85 ? 7.787 -5.201 -12.719 1.00 98.06 85 ASN A C 1
ATOM 652 O O . ASN A 1 85 ? 7.662 -6.149 -13.490 1.00 98.06 85 ASN A O 1
ATOM 656 N N . TYR A 1 86 ? 6.843 -4.908 -11.818 1.00 97.62 86 TYR A N 1
ATOM 657 C CA . TYR A 1 86 ? 5.538 -5.572 -11.810 1.00 97.62 86 TYR A CA 1
ATOM 658 C C . TYR A 1 86 ? 4.625 -5.121 -12.955 1.00 97.62 86 TYR A C 1
ATOM 660 O O . TYR A 1 86 ? 3.953 -5.966 -13.540 1.00 97.62 86 TYR A O 1
ATOM 668 N N . LEU A 1 87 ? 4.615 -3.833 -13.304 1.00 97.75 87 LEU A N 1
ATOM 669 C CA . LEU A 1 87 ? 3.876 -3.302 -14.452 1.00 97.75 87 LEU A CA 1
ATOM 670 C C . LEU A 1 87 ? 4.408 -3.885 -15.765 1.00 97.75 87 LEU A C 1
ATOM 672 O O . LEU A 1 87 ? 3.614 -4.260 -16.620 1.00 97.75 87 LEU A O 1
ATOM 676 N N . HIS A 1 88 ? 5.725 -4.052 -15.892 1.00 97.19 88 HIS A N 1
ATOM 677 C CA . HIS A 1 88 ? 6.342 -4.662 -17.071 1.00 97.19 88 HIS A CA 1
ATOM 678 C C . HIS A 1 88 ? 5.872 -6.104 -17.313 1.00 97.19 88 HIS A C 1
ATOM 680 O O . HIS A 1 88 ? 5.808 -6.553 -18.447 1.00 97.19 88 HIS A O 1
ATOM 686 N N . ARG A 1 89 ? 5.452 -6.836 -16.270 1.00 95.00 89 ARG A N 1
ATOM 687 C CA . ARG A 1 89 ? 4.841 -8.167 -16.455 1.00 95.00 89 ARG A CA 1
ATOM 688 C C . ARG A 1 89 ? 3.475 -8.105 -17.138 1.00 95.00 89 ARG A C 1
ATOM 690 O O . ARG A 1 89 ? 3.040 -9.107 -17.692 1.00 95.00 89 ARG A O 1
ATOM 697 N N . LEU A 1 90 ? 2.780 -6.974 -17.027 1.00 95.81 90 LEU A N 1
ATOM 698 C CA . LEU A 1 90 ? 1.472 -6.761 -17.643 1.00 95.81 90 LEU A CA 1
ATOM 699 C C . LEU A 1 90 ? 1.595 -6.269 -19.091 1.00 95.81 90 LEU A C 1
ATOM 701 O O . LEU A 1 90 ? 0.695 -6.537 -19.877 1.00 95.81 90 LEU A O 1
ATOM 705 N N . ALA A 1 91 ? 2.684 -5.567 -19.419 1.00 95.94 91 ALA A N 1
ATOM 706 C CA . ALA A 1 91 ? 2.978 -5.040 -20.752 1.00 95.94 91 ALA A CA 1
ATOM 707 C C . ALA A 1 91 ? 4.504 -5.037 -21.013 1.00 95.94 91 ALA A C 1
ATOM 709 O O . ALA A 1 91 ? 5.162 -4.006 -20.824 1.00 95.94 91 ALA A O 1
ATOM 710 N N . PRO A 1 92 ? 5.098 -6.196 -21.372 1.00 95.44 92 PRO A N 1
ATOM 711 C CA . PRO A 1 92 ? 6.546 -6.347 -21.562 1.00 95.44 92 PRO A CA 1
ATOM 712 C C . PRO A 1 92 ? 7.126 -5.541 -22.732 1.00 95.44 92 PRO A C 1
ATOM 714 O O . PRO A 1 92 ? 8.337 -5.395 -22.858 1.00 95.44 92 PRO A O 1
ATOM 717 N N . GLU A 1 93 ? 6.278 -5.045 -23.621 1.00 94.56 93 GLU A N 1
ATOM 718 C CA . GLU A 1 93 ? 6.654 -4.228 -24.769 1.00 94.56 93 GLU A CA 1
ATOM 719 C C . GLU A 1 93 ? 6.907 -2.755 -24.419 1.00 94.56 93 GLU A C 1
ATOM 721 O O . GLU A 1 93 ? 7.541 -2.051 -25.203 1.00 94.56 93 GLU A O 1
ATOM 726 N N . LEU A 1 94 ? 6.426 -2.289 -23.259 1.00 95.75 94 LEU A N 1
ATOM 727 C CA . LEU A 1 94 ? 6.513 -0.888 -22.847 1.00 95.75 94 LEU A CA 1
ATOM 728 C C . LEU A 1 94 ? 7.810 -0.579 -22.092 1.00 95.75 94 LEU A C 1
ATOM 730 O O . LEU A 1 94 ? 8.308 -1.392 -21.302 1.00 95.75 94 LEU A O 1
ATOM 734 N N . THR A 1 95 ? 8.316 0.645 -22.270 1.00 96.88 95 THR A N 1
ATOM 735 C CA . THR A 1 95 ? 9.462 1.150 -21.500 1.00 96.88 95 THR A CA 1
ATOM 736 C C . THR A 1 95 ? 9.090 1.444 -20.045 1.00 96.88 95 THR A C 1
ATOM 738 O O . THR A 1 95 ? 7.917 1.588 -19.688 1.00 96.88 95 THR A O 1
ATOM 741 N N . ALA A 1 96 ? 10.095 1.584 -19.173 1.00 97.06 96 ALA A N 1
ATOM 742 C CA . ALA A 1 96 ? 9.883 1.941 -17.769 1.00 97.06 96 ALA A CA 1
ATOM 743 C C . ALA A 1 96 ? 9.061 3.235 -17.613 1.00 97.06 96 ALA A C 1
ATOM 745 O O . ALA A 1 96 ? 8.163 3.299 -16.769 1.00 97.06 96 ALA A O 1
ATOM 746 N N . GLU A 1 97 ? 9.336 4.241 -18.444 1.00 96.56 97 GLU A N 1
ATOM 747 C CA . GLU A 1 97 ? 8.654 5.535 -18.451 1.00 96.56 97 GLU A CA 1
ATOM 748 C C . GLU A 1 97 ? 7.193 5.407 -18.897 1.00 96.56 97 GLU A C 1
ATOM 750 O O . GLU A 1 97 ? 6.296 5.972 -18.264 1.00 96.56 97 GLU A O 1
ATOM 755 N N . GLU A 1 98 ? 6.930 4.643 -19.959 1.00 97.06 98 GLU A N 1
ATOM 756 C CA . GLU A 1 98 ? 5.575 4.391 -20.458 1.00 97.06 98 GLU A CA 1
ATOM 757 C C . GLU A 1 98 ? 4.728 3.648 -19.423 1.00 97.06 98 GLU A C 1
ATOM 759 O O . GLU A 1 98 ? 3.566 4.002 -19.196 1.00 97.06 98 GLU A O 1
ATOM 764 N N . LEU A 1 99 ? 5.323 2.672 -18.735 1.00 97.75 99 LEU A N 1
ATOM 765 C CA . LEU A 1 99 ? 4.660 1.902 -17.687 1.00 97.75 99 LEU A CA 1
ATOM 766 C C . LEU A 1 99 ? 4.202 2.796 -16.532 1.00 97.75 99 LEU A C 1
ATOM 768 O O . LEU A 1 99 ? 3.039 2.732 -16.140 1.00 97.75 99 LEU A O 1
ATOM 772 N N . ILE A 1 100 ? 5.065 3.663 -15.991 1.00 96.81 100 ILE A N 1
ATOM 773 C CA . ILE A 1 100 ? 4.684 4.516 -14.849 1.00 96.81 100 ILE A CA 1
ATOM 774 C C . ILE A 1 100 ? 3.815 5.719 -15.241 1.00 96.81 100 ILE A C 1
ATOM 776 O O . ILE A 1 100 ? 3.148 6.289 -14.372 1.00 96.81 100 ILE A O 1
ATOM 780 N N . LYS A 1 101 ? 3.802 6.097 -16.528 1.00 96.81 101 LYS A N 1
ATOM 781 C CA . LYS A 1 101 ? 2.885 7.099 -17.091 1.00 96.81 101 LYS A CA 1
ATOM 782 C C . LYS A 1 101 ? 1.465 6.548 -17.230 1.00 96.81 101 LYS A C 1
ATOM 784 O O . LYS A 1 101 ? 0.502 7.296 -17.056 1.00 96.81 101 LYS A O 1
ATOM 789 N N . ASN A 1 102 ? 1.336 5.249 -17.500 1.00 96.88 102 ASN A N 1
ATOM 790 C CA . ASN A 1 102 ? 0.055 4.594 -17.761 1.00 96.88 102 ASN A CA 1
ATOM 791 C C . ASN A 1 102 ? -0.418 3.672 -16.631 1.00 96.88 102 ASN A C 1
ATOM 793 O O . ASN A 1 102 ? -1.552 3.206 -16.673 1.00 96.88 102 ASN A O 1
ATOM 797 N N . GLY A 1 103 ? 0.394 3.435 -15.601 1.00 97.81 103 GLY A N 1
ATOM 798 C CA . GLY A 1 103 ? 0.083 2.499 -14.528 1.00 97.81 103 GLY A CA 1
ATOM 799 C C . GLY A 1 103 ? 0.440 2.978 -13.130 1.00 97.81 103 GLY A C 1
ATOM 800 O O . GLY A 1 103 ? 1.239 3.895 -12.919 1.00 97.81 103 GLY A O 1
ATOM 801 N N . ASN A 1 104 ? -0.189 2.342 -12.147 1.00 98.25 104 ASN A N 1
ATOM 802 C CA . ASN A 1 104 ? 0.142 2.515 -10.738 1.00 98.25 104 ASN A CA 1
ATOM 803 C C . ASN A 1 104 ? -0.310 1.293 -9.917 1.00 98.25 104 ASN A C 1
ATOM 805 O O . ASN A 1 104 ? -0.604 0.231 -10.464 1.00 98.25 104 ASN A O 1
ATOM 809 N N . TYR A 1 105 ? -0.373 1.436 -8.597 1.00 98.19 105 TYR A N 1
ATOM 810 C CA . TYR A 1 105 ? -1.029 0.483 -7.710 1.00 98.19 105 TYR A CA 1
ATOM 811 C C . TYR A 1 105 ? -2.556 0.576 -7.807 1.00 98.19 105 TYR A C 1
ATOM 813 O O . TYR A 1 105 ? -3.124 1.666 -7.860 1.00 98.19 105 TYR A O 1
ATOM 821 N N . GLN A 1 106 ? -3.230 -0.566 -7.766 1.00 98.44 106 GLN A N 1
ATOM 822 C CA . GLN A 1 106 ? -4.643 -0.660 -7.434 1.00 98.44 106 GLN A CA 1
ATOM 823 C C . GLN A 1 106 ? -4.772 -1.222 -6.023 1.00 98.44 106 GLN A C 1
ATOM 825 O O . GLN A 1 106 ? -4.165 -2.248 -5.714 1.00 98.44 106 GLN A O 1
ATOM 830 N N . PHE A 1 107 ? -5.596 -0.573 -5.209 1.00 98.62 107 PHE A N 1
ATOM 831 C CA . PHE A 1 107 ? -5.943 -1.007 -3.863 1.00 98.62 107 PHE A CA 1
ATOM 832 C C . PHE A 1 107 ? -7.359 -1.572 -3.844 1.00 98.62 107 PHE A C 1
ATOM 834 O O . PHE A 1 107 ? -8.255 -1.026 -4.487 1.00 98.62 107 PHE A O 1
ATOM 841 N N . ALA A 1 108 ? -7.566 -2.644 -3.089 1.00 98.81 108 ALA A N 1
ATOM 842 C CA . ALA A 1 108 ? -8.884 -3.161 -2.752 1.00 98.81 108 ALA A CA 1
ATOM 843 C C . ALA A 1 108 ? -9.023 -3.230 -1.228 1.00 98.81 108 ALA A C 1
ATOM 845 O O . ALA A 1 108 ? -8.158 -3.791 -0.556 1.00 98.81 108 ALA A O 1
ATOM 846 N N . PHE A 1 109 ? -10.102 -2.653 -0.707 1.00 98.81 109 PHE A N 1
ATOM 847 C CA . PHE A 1 109 ? -10.466 -2.648 0.705 1.00 98.81 109 PHE A CA 1
ATOM 848 C C . PHE A 1 109 ? -11.607 -3.630 0.916 1.00 98.81 109 PHE A C 1
ATOM 850 O O . PHE A 1 109 ? -12.680 -3.491 0.324 1.00 98.81 109 PHE A O 1
ATOM 857 N N . ILE A 1 110 ? -11.345 -4.634 1.740 1.00 98.88 110 ILE A N 1
ATOM 858 C CA . ILE A 1 110 ? -12.243 -5.746 2.011 1.00 98.88 110 ILE A CA 1
ATOM 859 C C . ILE A 1 110 ? -12.540 -5.725 3.509 1.00 98.88 110 ILE A C 1
ATOM 861 O O . ILE A 1 110 ? -11.607 -5.753 4.315 1.00 98.88 110 ILE A O 1
ATOM 865 N N . VAL A 1 111 ? -13.817 -5.651 3.871 1.00 98.75 111 VAL A N 1
ATOM 866 C CA . VAL A 1 111 ? -14.283 -5.663 5.263 1.00 98.75 111 VAL A CA 1
ATOM 867 C C . VAL A 1 111 ? -15.180 -6.873 5.447 1.00 98.75 111 VAL A C 1
ATOM 869 O O . VAL A 1 111 ? -16.105 -7.060 4.662 1.00 98.75 111 VAL A O 1
ATOM 872 N N . ASP A 1 112 ? -14.876 -7.709 6.439 1.00 98.50 112 ASP A N 1
ATOM 873 C CA . ASP A 1 112 ? -15.616 -8.952 6.714 1.00 98.50 112 ASP A CA 1
ATOM 874 C C . ASP A 1 112 ? -15.812 -9.816 5.461 1.00 98.50 112 ASP A C 1
ATOM 876 O O . ASP A 1 112 ? -16.908 -10.266 5.137 1.00 98.50 112 ASP A O 1
ATOM 880 N N . ASP A 1 113 ? -14.705 -10.001 4.733 1.00 98.31 113 ASP A N 1
ATOM 881 C CA . ASP A 1 113 ? -14.603 -10.747 3.472 1.00 98.31 113 ASP A CA 1
ATOM 882 C C . ASP A 1 113 ? -15.434 -10.190 2.296 1.00 98.31 113 ASP A C 1
ATOM 884 O O . ASP A 1 113 ? -15.463 -10.780 1.214 1.00 98.31 113 ASP A O 1
ATOM 888 N N . VAL A 1 114 ? -16.031 -9.003 2.445 1.00 98.62 114 VAL A N 1
ATOM 889 C CA . VAL A 1 114 ? -16.751 -8.294 1.380 1.00 98.62 114 VAL A CA 1
ATOM 890 C C . VAL A 1 114 ? -15.876 -7.191 0.792 1.00 98.62 114 VAL A C 1
ATOM 892 O O . VAL A 1 114 ? -15.366 -6.333 1.510 1.00 98.62 114 VAL A O 1
ATOM 895 N N . LEU A 1 115 ? -15.705 -7.179 -0.534 1.00 98.75 115 LEU A N 1
ATOM 896 C CA . LEU A 1 115 ? -15.060 -6.064 -1.234 1.00 98.75 115 LEU A CA 1
ATOM 897 C C . LEU A 1 115 ? -15.935 -4.811 -1.117 1.00 98.75 115 LEU A C 1
ATOM 899 O O . LEU A 1 115 ? -16.997 -4.744 -1.732 1.00 98.75 115 LEU A O 1
ATOM 903 N N . ILE A 1 116 ? -15.456 -3.813 -0.380 1.00 98.75 116 ILE A N 1
ATOM 904 C CA . ILE A 1 116 ? -16.174 -2.554 -0.157 1.00 98.75 116 ILE A CA 1
ATOM 905 C C . ILE A 1 116 ? -15.784 -1.520 -1.206 1.00 98.75 116 ILE A C 1
ATOM 907 O O . ILE A 1 116 ? -16.635 -0.890 -1.824 1.00 98.75 116 ILE A O 1
ATOM 911 N N . TYR A 1 117 ? -14.482 -1.361 -1.439 1.00 98.69 117 TYR A N 1
ATOM 912 C CA . TYR A 1 117 ? -13.977 -0.299 -2.299 1.00 98.69 117 TYR A CA 1
ATOM 913 C C . TYR A 1 117 ? -12.729 -0.740 -3.047 1.00 98.69 117 TYR A C 1
ATOM 915 O O . TYR A 1 117 ? -11.881 -1.464 -2.523 1.00 98.69 117 TYR A O 1
ATOM 923 N N . LYS A 1 118 ? -12.600 -0.279 -4.290 1.00 98.44 118 LYS A N 1
ATOM 924 C CA . LYS A 1 118 ? -11.448 -0.548 -5.144 1.00 98.44 118 LYS A CA 1
ATOM 925 C C . LYS A 1 118 ? -11.013 0.741 -5.811 1.00 98.44 118 LYS A C 1
ATOM 927 O O . LYS A 1 118 ? -11.815 1.389 -6.477 1.00 98.44 118 LYS A O 1
ATOM 932 N N . GLU A 1 119 ? -9.734 1.064 -5.696 1.00 97.31 119 GLU A N 1
ATOM 933 C CA . GLU A 1 119 ? -9.173 2.285 -6.250 1.00 97.31 119 GLU A CA 1
ATOM 934 C C . GLU A 1 119 ? -7.981 1.994 -7.148 1.00 97.31 119 GLU A C 1
ATOM 936 O O . GLU A 1 119 ? -6.975 1.437 -6.714 1.00 97.31 119 GLU A O 1
ATOM 941 N N . ASN A 1 120 ? -8.080 2.440 -8.397 1.00 98.00 120 ASN A N 1
ATOM 942 C CA . ASN A 1 120 ? -6.923 2.623 -9.258 1.00 98.00 120 ASN A CA 1
ATOM 943 C C . ASN A 1 120 ? -6.243 3.930 -8.853 1.00 98.00 120 ASN A C 1
ATOM 945 O O . ASN A 1 120 ? -6.744 5.010 -9.172 1.00 98.0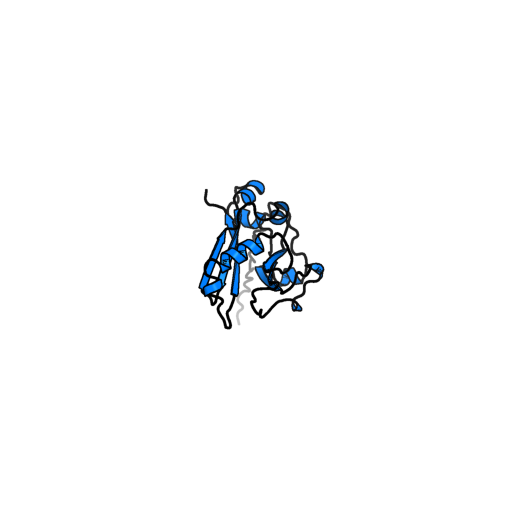0 120 ASN A O 1
ATOM 949 N N . LEU A 1 121 ? -5.111 3.843 -8.153 1.00 97.25 121 LEU A N 1
ATOM 950 C CA . LEU A 1 121 ? -4.402 5.034 -7.706 1.00 97.25 121 LEU A CA 1
ATOM 951 C C . LEU A 1 121 ? -3.973 5.856 -8.925 1.00 97.25 121 LEU A C 1
ATOM 953 O O . LEU A 1 121 ? -3.431 5.307 -9.888 1.00 97.25 121 LEU A O 1
ATOM 957 N N . HIS A 1 122 ? -4.203 7.169 -8.903 1.00 96.19 122 HIS A N 1
ATOM 958 C CA . HIS A 1 122 ? -3.866 8.031 -10.035 1.00 96.19 122 HIS A CA 1
ATOM 959 C C . HIS A 1 122 ? -2.396 7.851 -10.451 1.00 96.19 122 HIS A C 1
ATOM 961 O O . HIS A 1 122 ? -1.515 7.757 -9.600 1.00 96.19 122 HIS A O 1
ATOM 967 N N . VAL A 1 123 ? -2.102 7.829 -11.753 1.00 95.81 123 VAL A N 1
ATOM 968 C CA . VAL A 1 123 ? -0.737 7.594 -12.273 1.00 95.81 123 VAL A CA 1
ATOM 969 C C . VAL A 1 123 ? 0.282 8.623 -11.772 1.00 95.81 123 VAL A C 1
ATOM 971 O O . VAL A 1 123 ? 1.446 8.295 -11.610 1.00 95.81 123 VAL A O 1
ATOM 974 N N . GLY A 1 124 ? -0.147 9.838 -11.427 1.00 94.19 124 GLY A N 1
ATOM 975 C CA . GLY A 1 124 ? 0.714 10.858 -10.811 1.00 94.19 124 GLY A CA 1
ATOM 976 C C . GLY A 1 124 ? 1.021 10.650 -9.320 1.00 94.19 124 GLY A C 1
ATOM 977 O O . GLY A 1 124 ? 1.822 11.391 -8.765 1.00 94.19 124 GLY A O 1
ATOM 978 N N . ALA A 1 125 ? 0.393 9.682 -8.646 1.00 94.88 125 ALA A N 1
ATOM 979 C CA . ALA A 1 125 ? 0.632 9.440 -7.227 1.00 94.88 125 ALA A CA 1
ATOM 980 C C . ALA A 1 125 ? 1.932 8.653 -6.999 1.00 94.88 125 ALA A C 1
ATOM 982 O O . ALA A 1 125 ? 2.137 7.582 -7.582 1.00 94.88 125 ALA A O 1
ATOM 983 N N . GLY A 1 126 ? 2.771 9.169 -6.097 1.00 93.00 126 GLY A N 1
ATOM 984 C CA . GLY A 1 126 ? 4.096 8.628 -5.801 1.00 93.00 126 GLY A CA 1
ATOM 985 C C . GLY A 1 126 ? 5.160 9.087 -6.802 1.00 93.00 126 GLY A C 1
ATOM 986 O O . GLY A 1 126 ? 4.895 9.231 -7.994 1.00 93.00 126 GLY A O 1
ATOM 987 N N . LEU A 1 127 ? 6.379 9.306 -6.305 1.00 94.75 127 LEU A N 1
ATOM 988 C CA . LEU A 1 127 ? 7.506 9.749 -7.129 1.00 94.75 127 LEU A CA 1
ATOM 989 C C . LEU A 1 127 ? 7.949 8.643 -8.106 1.00 94.75 127 LEU A C 1
ATOM 991 O O . LEU A 1 127 ? 7.999 7.483 -7.684 1.00 94.75 127 LEU A O 1
ATOM 995 N N . PRO A 1 128 ? 8.328 8.977 -9.355 1.00 95.81 128 PRO A N 1
ATOM 996 C CA . PRO A 1 128 ? 8.867 8.023 -10.330 1.00 95.81 128 PRO A CA 1
ATOM 997 C C . PRO A 1 128 ? 9.953 7.106 -9.755 1.00 95.81 128 PRO A C 1
ATOM 999 O O . PRO A 1 128 ? 9.786 5.888 -9.766 1.00 95.81 128 PRO A O 1
ATOM 1002 N N . ASP A 1 129 ? 10.979 7.674 -9.116 1.00 96.50 129 ASP A N 1
ATOM 1003 C CA . ASP A 1 129 ? 12.069 6.907 -8.494 1.00 96.50 129 ASP A CA 1
ATOM 1004 C C . ASP A 1 129 ? 11.551 5.888 -7.478 1.00 96.50 129 ASP A C 1
ATOM 1006 O O . ASP A 1 129 ? 11.968 4.732 -7.464 1.00 96.50 129 ASP A O 1
ATOM 1010 N N . SER A 1 130 ? 10.556 6.276 -6.673 1.00 95.50 130 SER A N 1
ATOM 1011 C CA . SER A 1 130 ? 9.944 5.362 -5.706 1.00 95.50 130 SER A CA 1
ATOM 1012 C C . SER A 1 130 ? 9.227 4.192 -6.380 1.00 95.50 130 SER A 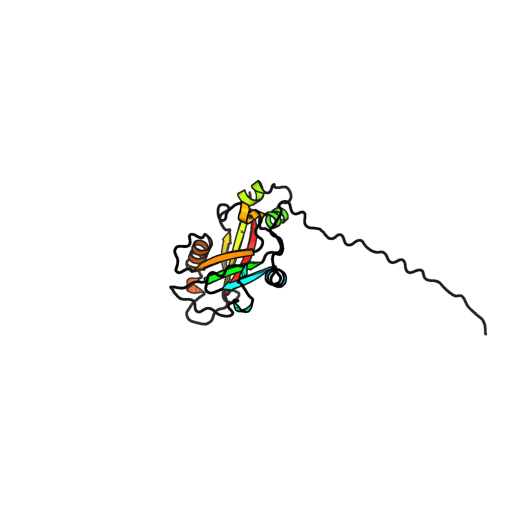C 1
ATOM 1014 O O . SER A 1 130 ? 9.198 3.102 -5.817 1.00 95.50 130 SER A O 1
ATOM 1016 N N . LYS A 1 131 ? 8.653 4.385 -7.572 1.00 97.56 131 LYS A N 1
ATOM 1017 C CA . LYS A 1 131 ? 8.024 3.306 -8.349 1.00 97.56 131 LYS A CA 1
ATOM 1018 C C . LYS A 1 131 ? 9.052 2.404 -9.031 1.00 97.56 131 LYS A C 1
ATOM 1020 O O . LYS A 1 131 ? 8.741 1.242 -9.306 1.00 97.56 131 LYS A O 1
ATOM 1025 N N . HIS A 1 132 ? 10.237 2.928 -9.335 1.00 97.75 132 HIS A N 1
ATOM 1026 C CA . HIS A 1 132 ? 11.320 2.184 -9.971 1.00 97.75 132 HIS A CA 1
ATOM 1027 C C . HIS A 1 132 ? 12.109 1.335 -8.978 1.00 97.75 132 HIS A C 1
ATOM 1029 O O . HIS A 1 132 ? 12.412 0.185 -9.292 1.00 97.75 132 HIS A O 1
ATOM 1035 N N . THR A 1 133 ? 12.405 1.858 -7.786 1.00 97.25 133 THR A N 1
ATOM 1036 C CA . THR A 1 133 ? 13.385 1.221 -6.895 1.00 97.25 133 THR A CA 1
ATOM 1037 C C . THR A 1 133 ? 12.777 0.545 -5.674 1.00 97.25 133 THR A C 1
ATOM 1039 O O . THR A 1 133 ? 13.243 -0.532 -5.293 1.00 97.25 133 THR A O 1
ATOM 1042 N N . ARG A 1 134 ? 11.733 1.129 -5.064 1.00 97.69 134 ARG A N 1
ATOM 1043 C CA . ARG A 1 134 ? 11.277 0.687 -3.740 1.00 97.69 134 ARG A CA 1
ATOM 1044 C C . ARG A 1 134 ? 10.657 -0.698 -3.781 1.00 97.69 134 ARG A C 1
ATOM 1046 O O . ARG A 1 134 ? 9.726 -0.966 -4.537 1.00 97.69 134 ARG A O 1
ATOM 1053 N N . THR A 1 135 ? 11.111 -1.522 -2.851 1.00 98.06 135 THR A N 1
ATOM 1054 C CA . THR A 1 135 ? 10.571 -2.852 -2.546 1.00 98.06 135 THR A CA 1
ATOM 1055 C C . THR A 1 135 ? 9.890 -2.896 -1.176 1.00 98.06 135 THR A C 1
ATOM 1057 O O . THR A 1 135 ? 9.143 -3.820 -0.875 1.00 98.06 135 THR A O 1
ATOM 1060 N N . VAL A 1 136 ? 10.067 -1.861 -0.348 1.00 98.12 136 VAL A N 1
ATOM 1061 C CA . VAL A 1 136 ? 9.315 -1.666 0.897 1.00 98.12 136 VAL A CA 1
ATOM 1062 C C . VAL A 1 136 ? 8.684 -0.280 0.892 1.00 98.12 136 VAL A C 1
ATOM 1064 O O . VAL A 1 136 ? 9.368 0.727 0.717 1.00 98.12 136 VAL A O 1
ATOM 1067 N N . LEU A 1 137 ? 7.373 -0.216 1.110 1.00 95.69 137 LEU A N 1
ATOM 1068 C CA . LEU A 1 137 ? 6.605 1.028 1.082 1.00 95.69 137 LEU A CA 1
ATOM 1069 C C . LEU A 1 137 ? 5.831 1.200 2.388 1.00 95.69 137 LEU A C 1
ATOM 1071 O O . LEU A 1 137 ? 5.072 0.314 2.769 1.00 95.69 137 LEU A O 1
ATOM 1075 N N . ARG A 1 138 ? 5.981 2.350 3.052 1.00 96.62 138 ARG A N 1
ATOM 1076 C CA . ARG A 1 138 ? 5.035 2.804 4.081 1.00 96.62 138 ARG A CA 1
ATOM 1077 C C . ARG A 1 138 ? 3.944 3.630 3.405 1.00 96.62 138 ARG A C 1
ATOM 1079 O O . ARG A 1 138 ? 4.265 4.528 2.630 1.00 96.62 138 ARG A O 1
ATOM 1086 N N . VAL A 1 139 ? 2.688 3.364 3.748 1.00 97.31 139 VAL A N 1
ATOM 1087 C CA . VAL A 1 139 ? 1.539 4.178 3.337 1.00 97.31 139 VAL A CA 1
ATOM 1088 C C . VAL A 1 139 ? 0.776 4.601 4.596 1.00 97.31 139 VAL A C 1
ATOM 1090 O O . VAL A 1 139 ? 0.223 3.733 5.278 1.00 97.31 139 VAL A O 1
ATOM 1093 N N . PRO A 1 140 ? 0.753 5.897 4.952 1.00 97.38 140 PRO A N 1
ATOM 1094 C CA . PRO A 1 140 ? -0.151 6.387 5.985 1.00 97.38 140 PRO A CA 1
ATOM 1095 C C . PRO A 1 140 ? -1.586 6.364 5.450 1.00 97.38 140 PRO A C 1
ATOM 1097 O O . PRO A 1 140 ? -1.858 6.900 4.378 1.00 97.38 140 PRO A O 1
ATOM 1100 N N . LEU A 1 141 ? -2.496 5.738 6.191 1.00 97.31 141 LEU A N 1
ATOM 1101 C CA . LEU A 1 141 ? -3.935 5.757 5.917 1.00 97.31 141 LEU A CA 1
ATOM 1102 C C . LEU A 1 141 ? -4.613 6.826 6.780 1.00 97.31 141 LEU A C 1
ATOM 1104 O O . LEU A 1 141 ? -5.387 7.637 6.286 1.00 97.31 141 LEU A O 1
ATOM 1108 N N . MET A 1 142 ? -4.237 6.877 8.058 1.00 96.38 142 MET A N 1
ATOM 1109 C CA . MET A 1 142 ? -4.629 7.911 9.011 1.00 96.38 142 MET A CA 1
ATOM 1110 C C . MET A 1 142 ? -3.380 8.477 9.679 1.00 96.38 142 MET A C 1
ATOM 1112 O O . MET A 1 142 ? -2.414 7.747 9.921 1.00 96.38 142 MET A O 1
ATOM 1116 N N . THR A 1 143 ? -3.398 9.773 9.966 1.00 93.69 143 THR A N 1
ATOM 1117 C CA . THR A 1 143 ? -2.314 10.453 10.673 1.00 93.69 143 THR A CA 1
ATOM 1118 C C . THR A 1 143 ? -2.852 11.650 11.446 1.00 93.69 143 THR A C 1
ATOM 1120 O O . THR A 1 143 ? -3.776 12.335 11.003 1.00 93.69 143 THR A O 1
ATOM 1123 N N . THR A 1 144 ? -2.241 11.895 12.594 1.00 91.81 144 THR A N 1
ATOM 1124 C CA . THR A 1 144 ? -2.420 13.061 13.461 1.00 91.81 144 THR A CA 1
ATOM 1125 C C . THR A 1 144 ? -1.496 14.222 13.086 1.00 91.81 144 THR A C 1
ATOM 1127 O O . THR A 1 144 ? -1.635 15.318 13.623 1.00 91.81 144 THR A O 1
ATOM 1130 N N . THR A 1 145 ? -0.567 14.007 12.150 1.00 89.50 145 THR A N 1
ATOM 1131 C CA . THR A 1 145 ? 0.327 15.033 11.597 1.00 89.50 145 THR A CA 1
ATOM 1132 C C . THR A 1 145 ? -0.113 15.454 10.195 1.00 89.50 145 THR A C 1
ATOM 1134 O O . THR A 1 145 ? -0.870 14.746 9.528 1.00 89.50 145 THR A O 1
ATOM 1137 N N . ASP A 1 146 ? 0.384 16.591 9.707 1.00 82.69 146 ASP A N 1
ATOM 1138 C CA . ASP A 1 146 ? 0.044 17.099 8.372 1.00 82.69 146 ASP A CA 1
ATOM 1139 C C . ASP A 1 146 ? 0.864 16.449 7.239 1.00 82.69 146 ASP A C 1
ATOM 1141 O O . ASP A 1 146 ? 1.413 17.105 6.359 1.00 82.69 146 ASP A O 1
ATOM 1145 N N . GLU A 1 147 ? 1.004 15.123 7.278 1.00 88.25 147 GLU A N 1
ATOM 1146 C CA . GLU A 1 147 ? 1.730 14.384 6.245 1.00 88.25 147 GLU A CA 1
ATOM 1147 C C . GLU A 1 147 ? 0.937 14.404 4.931 1.00 88.25 147 GLU A C 1
ATOM 1149 O O . GLU A 1 147 ? -0.089 13.731 4.816 1.00 88.25 147 GLU A O 1
ATOM 1154 N N . ASP A 1 148 ? 1.394 15.159 3.930 1.00 85.44 148 ASP A N 1
ATOM 1155 C CA . ASP A 1 148 ? 0.796 15.142 2.593 1.00 85.44 148 ASP A CA 1
ATOM 1156 C C . ASP A 1 148 ? 1.084 13.801 1.904 1.00 85.44 148 ASP A C 1
ATOM 1158 O O . ASP A 1 148 ? 2.208 13.490 1.501 1.00 85.44 148 ASP A O 1
ATOM 1162 N N . SER A 1 149 ? 0.058 12.955 1.830 1.00 93.00 149 SER A N 1
ATOM 1163 C CA . SER A 1 149 ? 0.183 11.606 1.303 1.00 93.00 149 SER A CA 1
ATOM 1164 C C . SER A 1 149 ? -1.078 11.168 0.585 1.00 93.00 149 SER A C 1
ATOM 1166 O O . SER A 1 149 ? -2.180 11.166 1.140 1.00 93.00 149 SER A O 1
ATOM 1168 N N . TRP A 1 150 ? -0.887 10.660 -0.633 1.00 95.44 150 TRP A N 1
ATOM 1169 C CA . TRP A 1 150 ? -1.927 9.997 -1.420 1.00 95.44 150 TRP A CA 1
ATOM 1170 C C . TRP A 1 150 ? -2.624 8.864 -0.652 1.00 95.44 150 TRP A C 1
ATOM 1172 O O . TRP A 1 150 ? -3.792 8.586 -0.921 1.00 95.44 150 TRP A O 1
ATOM 1182 N N . GLY A 1 151 ? -1.944 8.247 0.323 1.00 96.62 151 GLY A N 1
ATOM 1183 C CA . GLY A 1 151 ? -2.506 7.202 1.175 1.00 96.62 151 GLY A CA 1
ATOM 1184 C C . GLY A 1 151 ? -3.662 7.690 2.047 1.00 96.62 151 GLY A C 1
ATOM 1185 O O . GLY A 1 151 ? -4.678 7.003 2.143 1.00 96.62 151 GLY A O 1
ATOM 1186 N N . ARG A 1 152 ? -3.560 8.911 2.593 1.00 96.56 152 ARG A N 1
ATOM 1187 C CA . ARG A 1 152 ? -4.625 9.537 3.394 1.00 96.56 152 ARG A CA 1
ATOM 1188 C C . ARG A 1 152 ? -5.849 9.813 2.540 1.00 96.56 152 ARG A C 1
ATOM 1190 O O . ARG A 1 152 ? -6.958 9.457 2.910 1.00 96.56 152 ARG A O 1
ATOM 1197 N N . PHE A 1 153 ? -5.645 10.399 1.361 1.00 95.94 153 PHE A N 1
ATOM 1198 C CA . PHE A 1 153 ? -6.748 10.705 0.452 1.00 95.94 153 PHE A CA 1
ATOM 1199 C C . PHE A 1 153 ? -7.440 9.439 -0.069 1.00 95.94 153 PHE A C 1
ATOM 1201 O O . PHE A 1 153 ? -8.660 9.427 -0.213 1.00 95.94 153 PHE A O 1
ATOM 1208 N N . MET A 1 154 ? -6.680 8.369 -0.324 1.00 97.88 154 MET A N 1
ATOM 1209 C CA . MET A 1 154 ? -7.225 7.056 -0.678 1.00 97.88 154 MET A CA 1
ATOM 1210 C C . MET A 1 154 ? -8.052 6.465 0.470 1.00 97.88 154 MET A C 1
ATOM 1212 O O . MET A 1 154 ? -9.161 5.990 0.238 1.00 97.88 154 MET A O 1
ATOM 1216 N N . TRP A 1 155 ? -7.549 6.527 1.707 1.00 97.69 155 TRP A N 1
ATOM 1217 C CA . TRP A 1 155 ? -8.296 6.088 2.886 1.00 97.69 155 TRP A CA 1
ATOM 1218 C C . TRP A 1 155 ? -9.591 6.884 3.074 1.00 97.69 155 TRP A C 1
ATOM 1220 O O . TRP A 1 155 ? -10.649 6.289 3.250 1.00 97.69 155 TRP A O 1
ATOM 1230 N N . SER A 1 156 ? -9.546 8.215 2.952 1.00 96.50 156 SER A N 1
ATOM 1231 C CA . SER A 1 156 ? -10.746 9.056 3.024 1.00 96.50 156 SER A CA 1
ATOM 1232 C C . SER A 1 156 ? -11.775 8.676 1.961 1.00 96.50 156 SER A C 1
ATOM 1234 O O . SER A 1 156 ? -12.958 8.572 2.271 1.00 96.50 156 SER A O 1
ATOM 1236 N N . ARG A 1 157 ? -11.345 8.404 0.720 1.00 98.06 157 ARG A N 1
ATOM 1237 C CA . ARG A 1 157 ? -12.252 7.924 -0.332 1.00 98.06 157 ARG A CA 1
ATOM 1238 C C . ARG A 1 157 ? -12.852 6.563 -0.002 1.00 98.06 157 ARG A C 1
ATOM 1240 O O . ARG A 1 157 ? -14.047 6.402 -0.206 1.00 98.06 157 ARG A O 1
ATOM 1247 N N . PHE A 1 158 ? -12.076 5.622 0.535 1.00 98.56 158 PHE A N 1
ATOM 1248 C CA . PHE A 1 158 ? -12.615 4.355 1.035 1.00 98.56 158 PHE A CA 1
ATOM 1249 C C . PHE A 1 158 ? -13.698 4.588 2.096 1.00 98.56 158 PHE A C 1
ATOM 1251 O O . PHE A 1 158 ? -14.806 4.076 1.948 1.00 98.56 158 PHE A O 1
ATOM 1258 N N . MET A 1 159 ? -13.415 5.408 3.113 1.00 98.06 159 MET A N 1
ATOM 1259 C CA . MET A 1 159 ? -14.380 5.718 4.173 1.00 98.06 159 MET A CA 1
ATOM 1260 C C . MET A 1 159 ? -15.670 6.327 3.608 1.00 98.06 159 MET A C 1
ATOM 1262 O O . MET A 1 159 ? -16.750 5.913 4.007 1.00 98.06 159 MET A O 1
ATOM 1266 N N . MET A 1 160 ? -15.565 7.241 2.638 1.00 98.00 160 MET A N 1
ATOM 1267 C CA . MET A 1 160 ? -16.715 7.881 1.980 1.00 98.00 160 MET A CA 1
ATOM 1268 C C . MET A 1 160 ? -17.489 6.972 1.010 1.00 98.00 160 MET A C 1
ATOM 1270 O O . MET A 1 160 ? -18.604 7.314 0.632 1.00 98.00 160 MET A O 1
ATOM 1274 N N . ASN A 1 161 ? -16.900 5.864 0.547 1.00 98.31 161 ASN A N 1
ATOM 1275 C CA . ASN A 1 161 ? -17.491 4.966 -0.454 1.00 98.31 161 ASN A CA 1
ATOM 1276 C C . ASN A 1 161 ? -17.775 3.578 0.142 1.00 98.31 161 ASN A C 1
ATOM 1278 O O . ASN A 1 161 ? -17.392 2.562 -0.437 1.00 98.31 161 ASN A O 1
ATOM 1282 N N . GLY A 1 162 ? -18.422 3.531 1.309 1.00 98.12 162 GLY A N 1
ATOM 1283 C CA . GLY A 1 162 ? -18.845 2.286 1.959 1.00 98.12 162 GLY A CA 1
ATOM 1284 C C . GLY A 1 162 ? -18.039 1.909 3.201 1.00 98.12 162 GLY A C 1
ATOM 1285 O O . GLY A 1 162 ? -18.452 1.029 3.954 1.00 98.12 162 GLY A O 1
ATOM 1286 N N . GLY A 1 163 ? -16.878 2.530 3.434 1.00 98.06 163 GLY A N 1
ATOM 1287 C CA . GLY A 1 163 ? -16.044 2.209 4.592 1.00 98.06 163 GLY A CA 1
ATOM 1288 C C . GLY A 1 163 ? -16.690 2.600 5.924 1.00 98.06 163 GLY A C 1
ATOM 1289 O O . GLY A 1 163 ? -16.573 1.844 6.885 1.00 98.06 163 GLY A O 1
ATOM 1290 N N . GLN A 1 164 ? -17.406 3.731 5.985 1.00 97.06 164 GLN A N 1
ATOM 1291 C CA . GLN A 1 164 ? -18.153 4.150 7.180 1.00 97.06 164 GLN A CA 1
ATOM 1292 C C . GLN A 1 164 ? -19.286 3.175 7.526 1.00 97.06 164 GLN A C 1
ATOM 1294 O O . GLN A 1 164 ? -19.484 2.850 8.694 1.00 97.06 164 GLN A O 1
ATOM 1299 N N . GLU A 1 165 ? -20.000 2.681 6.518 1.00 97.81 165 GLU A N 1
ATOM 1300 C CA . GLU A 1 165 ? -21.113 1.744 6.673 1.00 97.81 165 GLU A CA 1
ATOM 1301 C C . GLU A 1 165 ? -20.643 0.322 6.985 1.00 97.81 165 GLU A C 1
ATOM 1303 O O . GLU A 1 165 ? -21.362 -0.430 7.639 1.00 97.81 165 GLU A O 1
ATOM 1308 N N . ALA A 1 166 ? -19.450 -0.057 6.522 1.00 98.19 166 ALA A N 1
ATOM 1309 C CA . ALA A 1 166 ? -18.875 -1.374 6.771 1.00 98.19 166 ALA A CA 1
ATOM 1310 C C . ALA A 1 166 ? -18.157 -1.466 8.130 1.00 98.19 166 ALA A C 1
ATOM 1312 O O . ALA A 1 166 ? -18.200 -2.509 8.775 1.00 98.19 166 ALA A O 1
ATOM 1313 N N . LEU A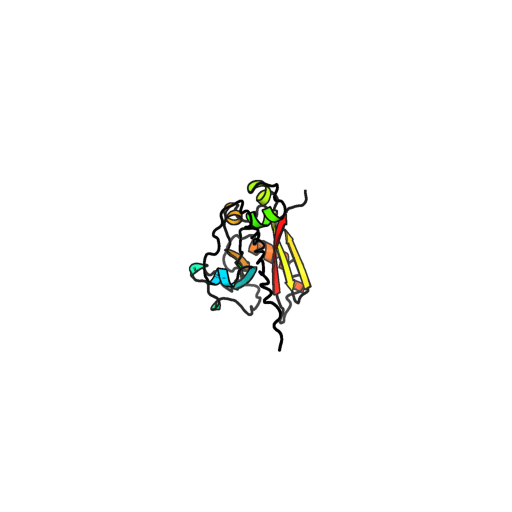 1 167 ? -17.500 -0.391 8.583 1.00 97.25 167 LEU A N 1
ATOM 1314 C CA . LEU A 1 167 ? -16.715 -0.349 9.826 1.00 97.25 167 LEU A CA 1
ATOM 1315 C C . LEU A 1 167 ? -17.505 0.297 10.972 1.00 97.25 167 LEU A C 1
ATOM 1317 O O . LEU A 1 167 ? -17.095 1.304 11.552 1.00 97.25 167 LEU A O 1
ATOM 1321 N N . THR A 1 168 ? -18.655 -0.292 11.289 1.00 96.44 168 THR A N 1
ATOM 1322 C CA . THR A 1 168 ? -19.531 0.176 12.372 1.00 96.44 168 THR A CA 1
ATOM 1323 C C . THR A 1 168 ? -18.977 -0.137 13.768 1.00 96.44 168 THR A C 1
ATOM 1325 O O . THR A 1 168 ? -17.898 -0.707 13.939 1.00 96.44 168 THR A O 1
ATOM 1328 N N . ALA A 1 169 ? -19.728 0.236 14.809 1.00 95.50 169 ALA A N 1
ATOM 1329 C CA . ALA A 1 169 ? -19.400 -0.137 16.178 1.00 95.50 169 ALA A CA 1
ATOM 1330 C C . ALA A 1 169 ? -19.414 -1.667 16.342 1.00 95.50 169 ALA A C 1
ATOM 1332 O O . ALA A 1 169 ? -20.458 -2.309 16.252 1.00 95.50 169 ALA A O 1
ATOM 1333 N N . GLY A 1 170 ? -18.251 -2.248 16.628 1.00 96.38 170 GLY A N 1
ATOM 1334 C CA . GLY A 1 170 ? -18.101 -3.691 16.754 1.00 96.38 170 GLY A CA 1
ATOM 1335 C C . GLY A 1 170 ? -16.693 -4.156 16.413 1.00 96.38 170 GLY A C 1
ATOM 1336 O O . GLY A 1 170 ? -15.750 -3.368 16.347 1.00 96.38 170 GLY A O 1
ATOM 1337 N N . LYS A 1 171 ? -16.545 -5.468 16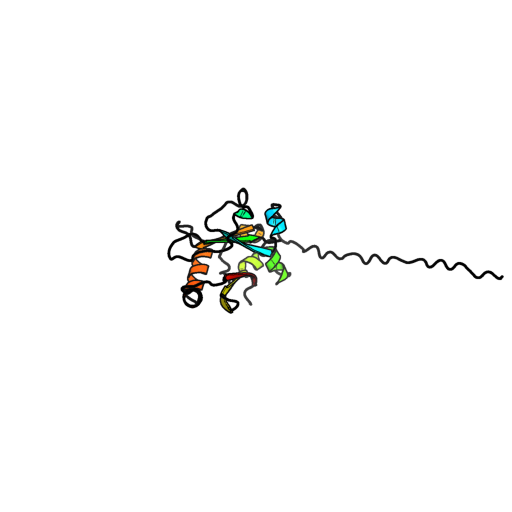.225 1.00 97.75 171 LYS A N 1
ATOM 1338 C CA . LYS A 1 171 ? -15.308 -6.066 15.719 1.00 97.75 171 LYS A CA 1
ATOM 1339 C C . LYS A 1 171 ? -15.495 -6.383 14.247 1.00 97.75 171 LYS A C 1
ATOM 1341 O O . LYS A 1 171 ? -16.411 -7.121 13.908 1.00 97.75 171 LYS A O 1
ATOM 1346 N N . HIS A 1 172 ? -14.573 -5.886 13.437 1.00 98.31 172 HIS A N 1
ATOM 1347 C CA . HIS A 1 172 ? -14.526 -6.115 12.002 1.00 98.31 172 HIS A CA 1
ATOM 1348 C C . HIS A 1 172 ? -13.132 -6.590 11.605 1.00 98.31 172 HIS A C 1
ATOM 1350 O O . HIS A 1 172 ? -12.129 -6.257 12.247 1.00 98.31 172 HIS A O 1
ATOM 1356 N N . SER A 1 173 ? -13.067 -7.365 10.534 1.00 98.25 173 SER A N 1
ATOM 1357 C CA . SER A 1 173 ? -11.827 -7.704 9.852 1.00 98.25 173 SER A CA 1
ATOM 1358 C C . SER A 1 173 ? -11.608 -6.738 8.693 1.00 98.25 173 SER A C 1
ATOM 1360 O O . SER A 1 173 ? -12.515 -6.483 7.909 1.00 98.25 173 SER A O 1
ATOM 1362 N N . LEU A 1 174 ? -10.397 -6.192 8.583 1.00 98.25 174 LEU A N 1
ATOM 1363 C CA . LEU A 1 174 ? -9.987 -5.363 7.453 1.00 98.25 174 LEU A CA 1
ATOM 1364 C C . LEU A 1 174 ? -8.851 -6.065 6.717 1.00 98.25 174 LEU A C 1
ATOM 1366 O O . LEU A 1 174 ? -7.797 -6.343 7.294 1.00 98.25 174 LEU A O 1
ATOM 1370 N N . LYS A 1 175 ? -9.046 -6.292 5.422 1.00 98.50 175 LYS A N 1
ATOM 1371 C CA . LYS A 1 175 ? -8.027 -6.782 4.501 1.00 98.50 175 LYS A CA 1
ATOM 1372 C C . LYS A 1 175 ? -7.814 -5.751 3.399 1.00 98.50 175 LYS A C 1
ATOM 1374 O O . LYS A 1 175 ? -8.761 -5.204 2.841 1.00 98.50 175 LYS A O 1
ATOM 1379 N N . ILE A 1 176 ? -6.547 -5.502 3.084 1.00 98.62 176 ILE A N 1
ATOM 1380 C CA . ILE A 1 176 ? -6.144 -4.676 1.949 1.00 98.62 176 ILE A CA 1
ATOM 1381 C C . ILE A 1 176 ? -5.389 -5.570 0.975 1.00 98.62 176 ILE A C 1
ATOM 1383 O O . ILE A 1 176 ? -4.502 -6.322 1.380 1.00 98.62 176 ILE A O 1
ATOM 1387 N N . GLU A 1 177 ? -5.730 -5.479 -0.303 1.00 98.62 177 GLU A N 1
ATOM 1388 C CA . GLU A 1 177 ? -4.976 -6.101 -1.388 1.00 98.62 177 GLU A CA 1
ATOM 1389 C C . GLU A 1 177 ? -4.398 -5.022 -2.300 1.00 98.62 177 GLU A C 1
ATOM 1391 O O . GLU A 1 177 ? -5.036 -3.998 -2.551 1.00 98.62 177 GLU A O 1
ATOM 1396 N N . ILE A 1 178 ? -3.179 -5.253 -2.793 1.00 98.44 178 ILE A N 1
ATOM 1397 C CA . ILE A 1 178 ? -2.467 -4.333 -3.683 1.00 98.44 178 ILE A CA 1
ATOM 1398 C C . ILE A 1 178 ? -1.968 -5.112 -4.894 1.00 98.44 178 ILE A C 1
ATOM 1400 O O . ILE A 1 178 ? -1.345 -6.164 -4.748 1.00 98.44 178 ILE A O 1
ATOM 1404 N N . ARG A 1 179 ? -2.199 -4.572 -6.091 1.00 97.88 179 ARG A N 1
ATOM 1405 C CA . ARG A 1 179 ? -1.667 -5.113 -7.350 1.00 97.88 179 ARG A CA 1
ATOM 1406 C C . ARG A 1 179 ? -1.240 -4.000 -8.307 1.00 97.88 179 ARG A C 1
ATOM 1408 O O . ARG A 1 179 ? -1.775 -2.897 -8.202 1.00 97.88 179 ARG A O 1
ATOM 1415 N N . PRO A 1 180 ? -0.308 -4.253 -9.241 1.00 97.94 180 PRO A N 1
ATOM 1416 C CA . PRO A 1 180 ? -0.092 -3.342 -10.362 1.00 97.94 180 PRO A CA 1
ATOM 1417 C C . PRO A 1 180 ? -1.361 -3.250 -11.224 1.00 97.94 180 PRO A C 1
ATOM 1419 O O . PRO A 1 180 ? -2.075 -4.240 -11.395 1.00 97.94 180 PRO A O 1
ATOM 1422 N N . TYR A 1 181 ? -1.622 -2.081 -11.799 1.00 97.88 181 TYR A N 1
ATOM 1423 C CA . TYR A 1 181 ? -2.586 -1.916 -12.882 1.00 97.88 181 TYR A CA 1
ATOM 1424 C C . TYR A 1 181 ? -2.015 -0.990 -13.957 1.00 97.88 181 TYR A C 1
ATOM 1426 O O . TYR A 1 181 ? -1.288 -0.045 -13.650 1.00 97.88 181 TYR A O 1
ATOM 1434 N N . LEU A 1 182 ? -2.396 -1.240 -15.206 1.00 97.00 182 LEU A N 1
ATOM 1435 C CA . LEU A 1 182 ? -2.235 -0.314 -16.322 1.00 97.00 182 LEU A CA 1
ATOM 1436 C C . LEU A 1 182 ? -3.619 0.208 -16.703 1.00 97.00 182 LEU A C 1
ATOM 1438 O O . LEU A 1 182 ? -4.601 -0.539 -16.662 1.00 97.00 182 LEU A O 1
ATOM 1442 N N . LYS A 1 183 ? -3.719 1.493 -17.043 1.00 92.62 183 LYS A N 1
ATOM 1443 C CA . LYS A 1 183 ? -4.904 2.025 -17.710 1.00 92.62 183 LYS A CA 1
ATOM 1444 C C . LYS A 1 183 ? -5.055 1.281 -19.033 1.00 92.62 183 LYS A C 1
ATOM 1446 O O . LYS A 1 183 ? -4.093 1.183 -19.789 1.00 92.62 183 LYS A O 1
ATOM 1451 N N . SER A 1 184 ? -6.248 0.758 -19.289 1.00 70.56 184 SER A N 1
ATOM 1452 C CA . SER A 1 184 ? -6.601 0.320 -20.634 1.00 70.56 184 SER A CA 1
ATOM 1453 C C . SER A 1 184 ? -6.552 1.537 -21.551 1.00 70.56 184 SER A C 1
ATOM 1455 O O . SER A 1 184 ? -7.095 2.588 -21.194 1.00 70.56 184 SER A O 1
ATOM 1457 N N . THR A 1 185 ? -5.835 1.396 -22.660 1.00 52.69 185 THR A N 1
ATOM 1458 C CA . THR A 1 185 ? -5.798 2.367 -23.754 1.00 52.69 185 THR A CA 1
ATOM 1459 C C . THR A 1 185 ? -7.175 2.546 -24.376 1.00 52.69 185 THR A C 1
ATOM 1461 O O . THR A 1 185 ? -7.940 1.553 -24.404 1.00 52.69 185 THR A O 1
#

Foldseek 3Di:
DDDDDDDPDDPPPPPPDPPPPPQPQLFEAPAQVDPQLVVAAQHKFKAFDDDPPVRDDPVRGDPDDDDDPAGWIKMKHAHRFALLSQQCVVPVPDHSVRSLQFKDKKKFKAKQNRTQDIDRQPSPFDDSVRRRYDRMDMAICHDPDPDDHSNVVVNVVSCVRRVVVRPDPDDMDIDMDMGMDGHDD